Protein AF-A0A2E5IZ34-F1 (afdb_monomer)

Foldseek 3Di:
DPAFDLVRLLLQLLVLLCVVPVPDDLQLEKEWDFDAPDPLGTFKIKIAHNLDDDPLRIDMAGAAPPDSARDPVRVVVVVVSCVRPVVSNAEYEYAADDDPVDPPDGSVQVNNCSRHVHRPQPVHHYRYSQCQLPDDVRSPSNQRVCQVLLQKWADDPVRDTHRDRRDLSSLCVSLVNDDDQQLADARMAGSVRDGRNDPLHVLSVCVNVVNHDPVSVVSNSVNSVSSRVSSSSSNVSSVVND

Sequence (242 aa):
MVGSSQPEAQRDYAKTLKKYYPDFIPTQALYLDFEGGGKGNEVILSVFWPQRRGSERFHWVRRQDASRYLERTQWSEIEDFISYRNDWLQSVVVFSGQTDAQPGEPDEQRRLREWLGHDPFSSIEWVNLHRPLMARGGAGLAKEYIRTHRLVQKPAGDGGFRSKNYSLENLEFLFAVDRAKDLRSRGDLYSDGSRGTFGVLTIEAQVVRGKAEDGDQDRLKRYCRQDVESMFEIARRCKKYW

Mean predicted aligned error: 4.91 Å

pLDDT: mean 89.72, std 9.37, range [46.59, 98.69]

Structure (mmCIF, N/CA/C/O backbone):
data_AF-A0A2E5IZ34-F1
#
_entry.id   AF-A0A2E5IZ34-F1
#
loop_
_atom_site.group_PDB
_atom_site.id
_atom_site.type_symbol
_atom_site.label_atom_id
_atom_site.label_alt_id
_atom_site.label_comp_id
_atom_site.label_asym_id
_atom_site.label_entity_id
_atom_site.label_seq_id
_atom_site.pdbx_PDB_ins_code
_atom_site.Cartn_x
_atom_site.Cartn_y
_atom_site.Cartn_z
_atom_site.occupancy
_atom_site.B_iso_or_equiv
_atom_site.auth_seq_id
_atom_site.auth_comp_id
_atom_site.auth_asym_id
_atom_site.auth_atom_id
_atom_site.pdbx_PDB_model_num
ATOM 1 N N . MET A 1 1 ? 22.051 0.556 -25.416 1.00 46.59 1 MET A N 1
ATOM 2 C CA . MET A 1 1 ? 21.324 -0.360 -24.512 1.00 46.59 1 MET A CA 1
ATOM 3 C C . MET A 1 1 ? 19.850 -0.233 -24.833 1.00 46.59 1 MET A C 1
ATOM 5 O O . MET A 1 1 ? 19.338 0.876 -24.768 1.00 46.59 1 MET A O 1
ATOM 9 N N . VAL A 1 2 ? 19.208 -1.318 -25.262 1.00 54.25 2 VAL A N 1
ATOM 10 C CA . VAL A 1 2 ? 17.746 -1.363 -25.393 1.00 54.25 2 VAL A CA 1
ATOM 11 C C . VAL A 1 2 ? 17.213 -1.451 -23.964 1.00 54.25 2 VAL A C 1
ATOM 13 O O . VAL A 1 2 ? 17.557 -2.398 -23.263 1.00 54.25 2 VAL A O 1
ATOM 16 N N . GLY A 1 3 ? 16.509 -0.424 -23.484 1.00 67.81 3 GLY A N 1
ATOM 17 C CA . GLY A 1 3 ? 15.937 -0.445 -22.134 1.00 67.81 3 GLY A CA 1
ATOM 18 C C . GLY A 1 3 ? 14.923 -1.582 -21.992 1.00 67.81 3 GLY A C 1
ATOM 19 O O . GLY A 1 3 ? 14.289 -1.957 -22.979 1.00 67.81 3 GLY A O 1
ATOM 20 N N . SER A 1 4 ? 14.773 -2.134 -20.784 1.00 78.19 4 SER A N 1
ATOM 21 C CA . SER A 1 4 ? 13.753 -3.151 -20.511 1.00 78.19 4 SER A CA 1
ATOM 22 C C . SER A 1 4 ? 12.360 -2.627 -20.873 1.00 78.19 4 SER A C 1
ATOM 24 O O . SER A 1 4 ? 12.044 -1.459 -20.633 1.00 78.19 4 SER A O 1
ATOM 26 N N . SER A 1 5 ? 11.514 -3.476 -21.460 1.00 91.88 5 SER A N 1
ATOM 27 C CA . SER A 1 5 ? 10.119 -3.102 -21.706 1.00 91.88 5 SER A CA 1
ATOM 28 C C . SER A 1 5 ? 9.307 -3.147 -20.404 1.00 91.88 5 SER A C 1
ATOM 30 O O . SER A 1 5 ? 9.627 -3.894 -19.475 1.00 91.88 5 SER A O 1
ATOM 32 N N . GLN A 1 6 ? 8.217 -2.376 -20.328 1.00 92.38 6 GLN A N 1
ATOM 33 C CA . GLN A 1 6 ? 7.341 -2.375 -19.149 1.00 92.38 6 GLN A CA 1
ATOM 34 C C . GLN A 1 6 ? 6.800 -3.778 -18.804 1.00 92.38 6 GLN A C 1
ATOM 36 O O . GLN A 1 6 ? 6.850 -4.147 -17.629 1.00 92.38 6 GLN A O 1
ATOM 41 N N . PRO A 1 7 ? 6.336 -4.606 -19.767 1.00 95.75 7 PRO A N 1
ATOM 42 C CA . PRO A 1 7 ? 5.847 -5.950 -19.452 1.00 95.75 7 PRO A CA 1
ATOM 43 C C . PRO A 1 7 ? 6.935 -6.887 -18.907 1.00 95.75 7 PRO A C 1
ATOM 45 O O . PRO A 1 7 ? 6.662 -7.692 -18.016 1.00 95.75 7 PRO A O 1
ATOM 48 N N . GLU A 1 8 ? 8.172 -6.788 -19.404 1.00 95.69 8 GLU A N 1
ATOM 49 C CA . GLU A 1 8 ? 9.301 -7.573 -18.885 1.00 95.69 8 GLU A CA 1
ATOM 50 C C . GLU A 1 8 ? 9.654 -7.160 -17.458 1.00 95.69 8 GLU A C 1
ATOM 52 O O . GLU A 1 8 ? 9.822 -8.018 -16.594 1.00 95.69 8 GLU A O 1
ATOM 57 N N . ALA A 1 9 ? 9.692 -5.853 -17.196 1.00 95.62 9 ALA A N 1
ATOM 58 C CA . ALA A 1 9 ? 9.913 -5.291 -15.871 1.00 95.62 9 ALA A CA 1
ATOM 59 C C . ALA A 1 9 ? 8.819 -5.712 -14.868 1.00 95.62 9 ALA A C 1
ATOM 61 O O . ALA A 1 9 ? 9.128 -6.116 -13.746 1.00 95.62 9 ALA A O 1
ATOM 62 N N . GLN A 1 10 ? 7.544 -5.695 -15.276 1.00 97.06 10 GLN A N 1
ATOM 63 C CA . GLN A 1 10 ? 6.430 -6.192 -14.459 1.00 97.06 10 GLN A CA 1
ATOM 64 C C . GLN A 1 10 ? 6.572 -7.689 -14.151 1.00 97.06 10 GLN A C 1
ATOM 66 O O . GLN A 1 10 ? 6.409 -8.105 -13.002 1.00 97.06 10 GLN A O 1
ATOM 71 N N . ARG A 1 11 ? 6.894 -8.504 -15.165 1.00 97.19 11 ARG A N 1
ATOM 72 C CA . ARG A 1 11 ? 7.083 -9.954 -15.016 1.00 97.19 11 ARG A CA 1
ATOM 73 C C . ARG A 1 11 ? 8.256 -10.275 -14.091 1.00 97.19 11 ARG A C 1
ATOM 75 O O . ARG A 1 11 ? 8.139 -11.163 -13.253 1.00 97.19 11 ARG A O 1
ATOM 82 N N . ASP A 1 12 ? 9.367 -9.563 -14.234 1.00 97.00 12 ASP A N 1
ATOM 83 C CA . ASP A 1 12 ? 10.563 -9.714 -13.402 1.00 97.00 12 ASP A CA 1
ATOM 84 C C . ASP A 1 12 ? 10.280 -9.396 -11.924 1.00 97.00 12 ASP A C 1
ATOM 86 O O . ASP A 1 12 ? 10.600 -10.193 -11.033 1.00 97.00 12 ASP A O 1
ATOM 90 N N . TYR A 1 13 ? 9.577 -8.289 -11.656 1.00 97.38 13 TYR A N 1
ATOM 91 C CA . TYR A 1 13 ? 9.112 -7.967 -10.308 1.00 97.38 13 TYR A CA 1
ATOM 92 C C . TYR A 1 13 ? 8.174 -9.051 -9.758 1.00 97.38 13 TYR A C 1
ATOM 94 O O . TYR A 1 13 ? 8.397 -9.553 -8.657 1.00 97.38 13 TYR A O 1
ATOM 102 N N . ALA A 1 14 ? 7.159 -9.461 -10.526 1.00 97.88 14 ALA A N 1
ATOM 103 C CA . ALA A 1 14 ? 6.161 -10.433 -10.081 1.00 97.88 14 ALA A CA 1
ATOM 104 C C . ALA A 1 14 ? 6.765 -11.815 -9.782 1.00 97.88 14 ALA A C 1
ATOM 106 O O . ALA A 1 14 ? 6.425 -12.422 -8.766 1.00 97.88 14 ALA A O 1
ATOM 107 N N . LYS A 1 15 ? 7.705 -12.288 -10.612 1.00 96.94 15 LYS A N 1
ATOM 108 C CA . LYS A 1 15 ? 8.463 -13.525 -10.363 1.00 96.94 15 LYS A CA 1
ATOM 109 C C . LYS A 1 15 ? 9.316 -13.424 -9.104 1.00 96.94 15 LYS A C 1
ATOM 111 O O . LYS A 1 15 ? 9.369 -14.368 -8.321 1.00 96.94 15 LYS A O 1
ATOM 116 N N . THR A 1 16 ? 9.959 -12.277 -8.890 1.00 96.19 16 THR A N 1
ATOM 117 C CA . THR A 1 16 ? 10.741 -12.034 -7.673 1.00 96.19 16 THR A CA 1
ATOM 118 C C . THR A 1 16 ? 9.838 -12.026 -6.436 1.00 96.19 16 THR A C 1
ATOM 120 O O . THR A 1 16 ? 10.184 -12.644 -5.434 1.00 96.19 16 THR A O 1
ATOM 123 N N . LEU A 1 17 ? 8.660 -11.395 -6.506 1.00 96.69 17 LEU A N 1
ATOM 124 C CA . LEU A 1 17 ? 7.675 -11.405 -5.421 1.00 96.69 17 LEU A CA 1
ATOM 125 C C . LEU A 1 17 ? 7.202 -12.832 -5.107 1.00 96.69 17 LEU A C 1
ATOM 127 O O . LEU A 1 17 ? 7.261 -13.245 -3.954 1.00 96.69 17 LEU A O 1
ATOM 131 N N . LYS A 1 18 ? 6.821 -13.609 -6.130 1.00 96.81 18 LYS A N 1
ATOM 132 C CA . LYS A 1 18 ? 6.398 -15.012 -5.985 1.00 96.81 18 LYS A CA 1
ATOM 133 C C . LYS A 1 18 ? 7.498 -15.900 -5.402 1.00 96.81 18 LYS A C 1
ATOM 135 O O . LYS A 1 18 ? 7.207 -16.801 -4.629 1.00 96.81 18 LYS A O 1
ATOM 140 N N . LYS A 1 19 ? 8.763 -15.637 -5.743 1.00 95.44 19 LYS A N 1
ATOM 141 C CA . LYS A 1 19 ? 9.914 -16.337 -5.158 1.00 95.44 19 LYS A CA 1
ATOM 142 C C . LYS A 1 19 ? 10.029 -16.097 -3.648 1.00 95.44 19 LYS A C 1
ATOM 144 O O . LYS A 1 19 ? 10.426 -17.011 -2.936 1.00 95.44 19 LYS A O 1
ATOM 149 N N . TYR A 1 20 ? 9.739 -14.884 -3.174 1.00 93.69 20 TYR A N 1
ATOM 150 C CA . TYR A 1 20 ? 9.784 -14.566 -1.742 1.00 93.69 20 TYR A CA 1
ATOM 151 C C . TYR A 1 20 ? 8.541 -15.025 -0.984 1.00 93.69 20 TYR A C 1
ATOM 153 O O . TYR A 1 20 ? 8.669 -15.375 0.182 1.00 93.69 20 TYR A O 1
ATOM 161 N N . TYR A 1 21 ? 7.385 -15.022 -1.644 1.00 95.69 21 TYR A N 1
ATOM 162 C CA . TYR A 1 21 ? 6.086 -15.318 -1.045 1.00 95.69 21 TYR A CA 1
ATOM 163 C C . TYR A 1 21 ? 5.322 -16.309 -1.940 1.00 95.69 21 TYR A C 1
ATOM 165 O O . TYR A 1 21 ? 4.446 -15.907 -2.719 1.00 95.69 21 TYR A O 1
ATOM 173 N N . PRO A 1 22 ? 5.703 -17.602 -1.922 1.00 96.31 22 PRO A N 1
ATOM 174 C CA . PRO A 1 22 ? 5.169 -18.605 -2.838 1.00 96.31 22 PRO A CA 1
ATOM 175 C C . PRO A 1 22 ? 3.686 -18.886 -2.607 1.00 96.31 22 PRO A C 1
ATOM 177 O O . PRO A 1 22 ? 2.986 -19.161 -3.576 1.00 96.31 22 PRO A O 1
ATOM 180 N N . ASP A 1 23 ? 3.173 -18.741 -1.391 1.00 96.50 23 ASP A N 1
ATOM 181 C CA . ASP A 1 23 ? 1.775 -19.063 -1.081 1.00 96.50 23 ASP A CA 1
ATOM 182 C C . ASP A 1 23 ? 0.861 -17.831 -1.054 1.00 96.50 23 ASP A C 1
ATOM 184 O O . ASP A 1 23 ? -0.349 -17.953 -0.896 1.00 96.50 23 ASP A O 1
ATOM 188 N N . PHE A 1 24 ? 1.407 -16.639 -1.318 1.00 97.56 24 PHE A N 1
ATOM 189 C CA . PHE A 1 24 ? 0.668 -15.383 -1.245 1.00 97.56 24 PHE A CA 1
ATOM 190 C C . PHE A 1 24 ? -0.588 -15.372 -2.135 1.00 97.56 24 PHE A C 1
ATOM 192 O O . PHE A 1 24 ? -0.564 -15.664 -3.336 1.00 97.56 24 PHE A O 1
ATOM 199 N N . ILE A 1 25 ? -1.728 -14.958 -1.587 1.00 97.44 25 ILE A N 1
ATOM 200 C CA . ILE A 1 25 ? -2.963 -14.746 -2.347 1.00 97.44 25 ILE A CA 1
ATOM 201 C C . ILE A 1 25 ? -3.441 -13.308 -2.096 1.00 97.44 25 ILE A C 1
ATOM 203 O O . ILE A 1 25 ? -4.009 -13.038 -1.047 1.00 97.44 25 ILE A O 1
ATOM 207 N N . PRO A 1 26 ? -3.287 -12.377 -3.063 1.00 97.62 26 PRO A N 1
ATOM 208 C CA . PRO A 1 26 ? -3.653 -10.965 -2.901 1.00 97.62 26 PRO A CA 1
ATOM 209 C C . PRO A 1 26 ? -5.078 -10.713 -2.404 1.00 97.62 26 PRO A C 1
ATOM 211 O O . PRO A 1 26 ? -5.333 -9.773 -1.668 1.00 97.62 26 PRO A O 1
ATOM 214 N N . THR A 1 27 ? -6.042 -11.548 -2.792 1.00 97.19 27 THR A N 1
ATOM 215 C CA . THR A 1 27 ? -7.430 -11.393 -2.336 1.00 97.19 27 THR A CA 1
ATOM 216 C C . THR A 1 27 ? -7.652 -11.870 -0.900 1.00 97.19 27 THR A C 1
ATOM 218 O O . THR A 1 27 ? -8.683 -11.546 -0.331 1.00 97.19 27 THR A O 1
ATOM 221 N N . GLN A 1 28 ? -6.724 -12.633 -0.328 1.00 97.62 28 GLN A N 1
ATOM 222 C CA . GLN A 1 28 ? -6.760 -13.208 1.023 1.00 97.62 28 GLN A CA 1
ATOM 223 C C . GLN A 1 28 ? -5.791 -12.480 1.970 1.00 97.62 28 GLN A C 1
ATOM 225 O O . GLN A 1 28 ? -5.322 -13.040 2.959 1.00 97.62 28 GLN A O 1
ATOM 230 N N . ALA A 1 29 ? -5.464 -11.225 1.650 1.00 98.19 29 ALA A N 1
ATOM 231 C CA . ALA A 1 29 ? -4.507 -10.430 2.399 1.00 98.19 29 ALA A CA 1
ATOM 232 C C . ALA A 1 29 ? -5.080 -9.084 2.846 1.00 98.19 29 ALA A C 1
ATOM 234 O O . ALA A 1 29 ? -5.831 -8.441 2.108 1.00 98.19 29 ALA A O 1
ATOM 235 N N . LEU A 1 30 ? -4.736 -8.685 4.069 1.00 98.44 30 LEU A N 1
ATOM 236 C CA . LEU A 1 30 ? -5.014 -7.360 4.610 1.00 98.44 30 LEU A CA 1
ATOM 237 C C . LEU A 1 30 ? -3.889 -6.426 4.190 1.00 98.44 30 LEU A C 1
ATOM 239 O O . LEU A 1 30 ? -2.728 -6.730 4.421 1.00 98.44 30 LEU A O 1
ATOM 243 N N . TYR A 1 31 ? -4.217 -5.293 3.591 1.00 98.62 31 TYR A N 1
ATOM 244 C CA . TYR A 1 31 ? -3.234 -4.295 3.188 1.00 98.62 31 TYR A CA 1
ATOM 245 C C . TYR A 1 31 ? -3.189 -3.206 4.241 1.00 98.62 31 TYR A C 1
ATOM 247 O O . TYR A 1 31 ? -4.245 -2.722 4.642 1.00 98.62 31 TYR A O 1
ATOM 255 N N . LEU A 1 32 ? -1.995 -2.840 4.686 1.00 97.38 32 LEU A N 1
ATOM 256 C CA . LEU A 1 32 ? -1.785 -1.924 5.796 1.00 97.38 32 LEU A CA 1
ATOM 257 C C . LEU A 1 32 ? -0.739 -0.881 5.420 1.00 97.38 32 LEU A C 1
ATOM 259 O O . LEU A 1 32 ? 0.287 -1.217 4.829 1.00 97.38 32 LEU A O 1
ATOM 263 N N . ASP A 1 33 ? -1.000 0.363 5.802 1.00 95.81 33 ASP A N 1
ATOM 264 C CA . ASP A 1 33 ? -0.022 1.440 5.733 1.00 95.81 33 ASP A CA 1
ATOM 265 C C . ASP A 1 33 ? -0.180 2.411 6.903 1.00 95.81 33 ASP A C 1
ATOM 267 O O . ASP A 1 33 ? -1.295 2.646 7.381 1.00 95.81 33 ASP A O 1
ATOM 271 N N . PHE A 1 34 ? 0.930 2.985 7.353 1.00 92.44 34 PHE A N 1
ATOM 272 C CA . PHE A 1 34 ? 0.946 3.949 8.443 1.00 92.44 34 PHE A CA 1
ATOM 273 C C . PHE A 1 34 ? 1.459 5.307 7.988 1.00 92.44 34 PHE A C 1
ATOM 275 O O . PHE A 1 34 ? 2.639 5.459 7.647 1.00 92.44 34 PHE A O 1
ATOM 282 N N . GLU A 1 35 ? 0.635 6.331 8.192 1.00 89.62 35 GLU A N 1
ATOM 283 C CA . GLU A 1 35 ? 1.063 7.718 8.044 1.00 89.62 35 GLU A CA 1
ATOM 284 C C . GLU A 1 35 ? 1.619 8.261 9.360 1.00 89.62 35 GLU A C 1
ATOM 286 O O . GLU A 1 35 ? 1.078 8.033 10.454 1.00 89.62 35 GLU A O 1
ATOM 291 N N . GLY A 1 36 ? 2.726 8.987 9.247 1.00 79.06 36 GLY A N 1
ATOM 292 C CA . GLY A 1 36 ? 3.354 9.664 10.369 1.00 79.06 36 GLY A CA 1
ATOM 293 C C . GLY A 1 36 ? 4.834 9.932 10.188 1.00 79.06 36 GLY A C 1
ATOM 294 O O . GLY A 1 36 ? 5.499 9.420 9.289 1.00 79.06 36 GLY A O 1
ATOM 295 N N . GLY A 1 37 ? 5.392 10.691 11.132 1.00 66.56 37 GLY A N 1
ATOM 296 C CA . GLY A 1 37 ? 6.824 11.014 11.172 1.00 66.56 37 GLY A CA 1
ATOM 297 C C . GLY A 1 37 ? 7.752 9.821 11.456 1.00 66.56 37 GLY A C 1
ATOM 298 O O . GLY A 1 37 ? 8.965 10.011 11.575 1.00 66.56 37 GLY A O 1
ATOM 299 N N . GLY A 1 38 ? 7.199 8.611 11.596 1.00 68.38 38 GLY A N 1
ATOM 300 C CA . GLY A 1 38 ? 7.902 7.400 12.012 1.00 68.38 38 GLY A CA 1
ATOM 301 C C . GLY A 1 38 ? 8.328 7.419 13.487 1.00 68.38 38 GLY A C 1
ATOM 302 O O . GLY A 1 38 ? 8.085 8.380 14.224 1.00 68.38 38 GLY A O 1
ATOM 303 N N . LYS A 1 39 ? 9.033 6.362 13.914 1.00 66.19 39 LYS A N 1
ATOM 304 C CA . LYS A 1 39 ? 9.637 6.222 15.259 1.00 66.19 39 LYS A CA 1
ATOM 305 C C . LYS A 1 39 ? 8.628 6.310 16.423 1.00 66.19 39 LYS A C 1
ATOM 307 O O . LYS A 1 39 ? 8.962 6.877 17.463 1.00 66.19 39 LYS A O 1
ATOM 312 N N . GLY A 1 40 ? 7.413 5.788 16.267 1.00 63.78 40 GLY A N 1
ATOM 313 C CA . GLY A 1 40 ? 6.377 5.848 17.310 1.00 63.78 40 GLY A CA 1
ATOM 314 C C . GLY A 1 40 ? 5.463 7.080 17.212 1.00 63.78 40 GLY A C 1
ATOM 315 O O . GLY A 1 40 ? 4.552 7.253 18.028 1.00 63.78 40 GLY A O 1
ATOM 316 N N . ASN A 1 41 ? 5.701 7.962 16.234 1.00 68.31 41 ASN A N 1
ATOM 317 C CA . ASN A 1 41 ? 4.869 9.137 15.962 1.00 68.31 41 ASN A CA 1
ATOM 318 C C . ASN A 1 41 ? 3.840 8.881 14.860 1.00 68.31 41 ASN A C 1
ATOM 320 O O . ASN A 1 41 ? 3.388 9.821 14.216 1.00 68.31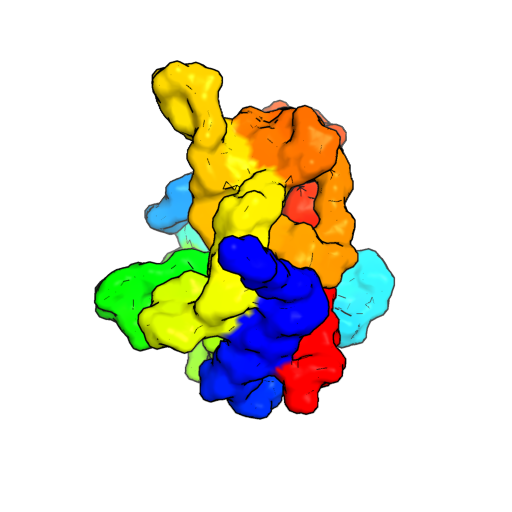 41 ASN A O 1
ATOM 324 N N . GLU A 1 42 ? 3.509 7.618 14.619 1.00 76.31 42 GLU A N 1
ATOM 325 C CA . GLU A 1 42 ? 2.417 7.209 13.754 1.00 76.31 42 GLU A CA 1
ATOM 326 C C . GLU A 1 42 ? 1.100 7.759 14.267 1.00 76.31 42 GLU A C 1
ATOM 328 O O . GLU A 1 42 ? 0.812 7.711 15.469 1.00 76.31 42 GLU A O 1
ATOM 333 N N . VAL A 1 43 ? 0.299 8.286 13.346 1.00 83.00 43 VAL A N 1
ATOM 334 C CA . VAL A 1 43 ? -0.955 8.940 13.714 1.00 83.00 43 VAL A CA 1
ATOM 335 C C . VAL A 1 43 ? -2.141 8.318 13.016 1.00 83.00 43 VAL A C 1
ATOM 337 O O . VAL A 1 43 ? -3.242 8.360 13.557 1.00 83.00 43 VAL A O 1
ATOM 340 N N . ILE A 1 44 ? -1.933 7.717 11.850 1.00 91.00 44 ILE A N 1
ATOM 341 C CA . ILE A 1 44 ? -2.997 7.093 11.077 1.00 91.00 44 ILE A CA 1
ATOM 342 C C . ILE A 1 44 ? -2.529 5.709 10.658 1.00 91.00 44 ILE A C 1
ATOM 344 O O . ILE A 1 44 ? -1.437 5.559 10.118 1.00 91.00 44 ILE A O 1
ATOM 348 N N . LEU A 1 45 ? -3.388 4.722 10.879 1.00 93.75 45 LEU A N 1
ATOM 349 C CA . LEU A 1 45 ? -3.289 3.403 10.278 1.00 93.75 45 LEU A CA 1
ATOM 350 C C . LEU A 1 45 ? -4.405 3.262 9.254 1.00 93.75 45 LEU A C 1
ATOM 352 O O . LEU A 1 45 ? -5.585 3.353 9.590 1.00 93.75 45 LEU A O 1
ATOM 356 N N . SER A 1 46 ? -4.013 3.016 8.017 1.00 96.62 46 SER A N 1
ATOM 357 C CA . SER A 1 46 ? -4.888 2.759 6.886 1.00 96.62 46 SER A CA 1
ATOM 358 C C . SER A 1 46 ? -4.923 1.266 6.623 1.00 96.62 46 SER A C 1
ATOM 360 O O . SER A 1 46 ? -3.875 0.624 6.565 1.00 96.62 46 SER A O 1
ATOM 362 N N . VAL A 1 47 ? -6.116 0.708 6.432 1.00 97.81 47 VAL A N 1
ATOM 363 C CA . VAL A 1 47 ? -6.289 -0.703 6.090 1.00 97.81 47 VAL A CA 1
ATOM 364 C C . VAL A 1 47 ? -7.199 -0.886 4.886 1.00 97.81 47 VAL A C 1
ATOM 366 O O . VAL A 1 47 ? -8.199 -0.185 4.714 1.00 97.81 47 VAL A O 1
ATOM 369 N N . PHE A 1 48 ? -6.870 -1.873 4.056 1.00 98.50 48 PHE A N 1
ATOM 370 C CA . PHE A 1 48 ? -7.718 -2.317 2.962 1.00 98.50 48 PHE A CA 1
ATOM 371 C C . PHE A 1 48 ? -7.925 -3.829 2.989 1.00 98.50 48 PHE A C 1
ATOM 373 O O . PHE A 1 48 ? -6.970 -4.606 2.982 1.00 98.50 48 PHE A O 1
ATOM 380 N N . TRP A 1 49 ? -9.192 -4.248 2.999 1.00 97.75 49 TRP A N 1
ATOM 381 C CA . TRP A 1 49 ? -9.602 -5.648 3.053 1.00 97.75 49 TRP A CA 1
ATOM 382 C C . TRP A 1 49 ? -10.425 -6.019 1.810 1.00 97.75 49 TRP A C 1
ATOM 384 O O . TRP A 1 49 ? -11.614 -5.685 1.729 1.00 97.75 49 TRP A O 1
ATOM 394 N N . PRO A 1 50 ? -9.831 -6.725 0.823 1.00 97.38 50 PRO A N 1
ATOM 395 C CA . PRO A 1 50 ? -10.475 -7.008 -0.462 1.00 97.38 50 PRO A CA 1
ATOM 396 C C . PRO A 1 50 ? -11.787 -7.797 -0.371 1.00 97.38 50 PRO A C 1
ATOM 398 O O . PRO A 1 50 ? -12.574 -7.774 -1.321 1.00 97.38 50 PRO A O 1
ATOM 401 N N . GLN A 1 51 ? -12.020 -8.504 0.741 1.00 96.44 51 GLN A N 1
ATOM 402 C CA . GLN A 1 51 ? -13.221 -9.313 0.952 1.00 96.44 51 GLN A CA 1
ATOM 403 C C . GLN A 1 51 ? -14.483 -8.470 1.152 1.00 96.44 51 GLN A C 1
ATOM 405 O O . GLN A 1 51 ? -15.571 -8.914 0.786 1.00 96.44 51 GLN A O 1
ATOM 410 N N . ARG A 1 52 ? -14.365 -7.242 1.670 1.00 95.69 52 ARG A N 1
ATOM 411 C CA . ARG A 1 52 ? -15.510 -6.326 1.778 1.00 95.69 52 ARG A CA 1
ATOM 412 C C . ARG A 1 52 ? -15.943 -5.804 0.402 1.00 95.69 52 ARG A C 1
ATOM 414 O O . ARG A 1 52 ? -15.276 -6.016 -0.617 1.00 95.69 52 ARG A O 1
ATOM 421 N N . ARG A 1 53 ? -17.099 -5.139 0.327 1.00 94.00 53 ARG A N 1
ATOM 422 C CA . ARG A 1 53 ? -17.678 -4.663 -0.942 1.00 94.00 53 ARG A CA 1
ATOM 423 C C . ARG A 1 53 ? -17.523 -3.154 -1.107 1.00 94.00 53 ARG A C 1
ATOM 425 O O . ARG A 1 53 ? -17.682 -2.395 -0.162 1.00 94.00 53 ARG A O 1
ATOM 432 N N . GLY A 1 54 ? -17.261 -2.722 -2.341 1.00 93.31 54 GLY A N 1
ATOM 433 C CA . GLY A 1 54 ? -17.256 -1.303 -2.706 1.00 93.31 54 GLY A CA 1
ATOM 434 C C . GLY A 1 54 ? -16.348 -0.451 -1.815 1.00 93.31 54 GLY A C 1
ATOM 435 O O . GLY A 1 54 ? -15.187 -0.791 -1.594 1.00 93.31 54 GLY A O 1
ATOM 436 N N . SER A 1 55 ? -16.888 0.656 -1.306 1.00 93.19 55 SER A N 1
ATOM 437 C CA . SER A 1 55 ? -16.187 1.583 -0.410 1.00 93.19 55 SER A CA 1
ATOM 438 C C . SER A 1 55 ? -15.885 1.010 0.974 1.00 93.19 55 SER A C 1
ATOM 440 O O . SER A 1 55 ? -15.002 1.530 1.644 1.00 93.19 55 SER A O 1
ATOM 442 N N . GLU A 1 56 ? -16.556 -0.065 1.392 1.00 95.50 56 GLU A N 1
ATOM 443 C CA . GLU A 1 56 ? -16.318 -0.712 2.690 1.00 95.50 56 GLU A CA 1
ATOM 444 C C . GLU A 1 56 ? -15.013 -1.508 2.718 1.00 95.50 56 GLU A C 1
ATOM 446 O O . GLU A 1 56 ? -14.659 -2.070 3.743 1.00 95.50 56 GLU A O 1
ATOM 451 N N . ARG A 1 57 ? -14.288 -1.600 1.600 1.00 97.56 57 ARG A N 1
ATOM 452 C CA . ARG A 1 57 ? -12.967 -2.237 1.567 1.00 97.56 57 ARG A CA 1
ATOM 453 C C . ARG A 1 57 ? -11.885 -1.432 2.252 1.00 97.56 57 ARG A C 1
ATOM 455 O O . ARG A 1 57 ? -10.825 -1.991 2.476 1.00 97.56 57 ARG A O 1
ATOM 462 N N . PHE A 1 58 ? -12.123 -0.162 2.548 1.00 98.06 58 PHE A N 1
ATOM 463 C CA . PHE A 1 58 ? -11.153 0.714 3.180 1.00 98.06 58 PHE A CA 1
ATOM 464 C C . PHE A 1 58 ? -11.639 1.129 4.563 1.00 98.06 58 PHE A C 1
ATOM 466 O O . PHE A 1 58 ? -12.798 1.515 4.736 1.00 98.06 58 PHE A O 1
ATOM 473 N N . HIS A 1 59 ? -10.728 1.112 5.523 1.00 96.81 59 HIS A N 1
ATOM 474 C CA . HIS A 1 59 ? -10.928 1.711 6.827 1.00 96.81 59 HIS A CA 1
ATOM 475 C C . HIS A 1 59 ? -9.632 2.376 7.278 1.00 96.81 59 HIS A C 1
ATOM 477 O O . HIS A 1 59 ? -8.550 2.050 6.796 1.00 96.81 59 HIS A O 1
ATOM 483 N N . TRP A 1 60 ? -9.738 3.338 8.180 1.00 94.69 60 TRP A N 1
ATOM 484 C CA . TRP A 1 60 ? -8.571 3.963 8.777 1.00 94.69 60 TRP A CA 1
ATOM 485 C C . TRP A 1 60 ? -8.879 4.319 10.221 1.00 94.69 60 TRP A C 1
ATOM 487 O O . TRP A 1 60 ? -10.009 4.682 10.546 1.00 94.69 60 TRP A O 1
ATOM 497 N N . VAL A 1 61 ? -7.878 4.226 11.079 1.00 91.69 61 VAL A N 1
ATOM 498 C CA . VAL A 1 61 ? -7.981 4.643 12.474 1.00 91.69 61 VAL A CA 1
ATOM 499 C C . VAL A 1 61 ? -6.918 5.687 12.736 1.00 91.69 61 VAL A C 1
ATOM 501 O O . VAL A 1 61 ? -5.770 5.556 12.309 1.00 91.69 61 VAL A O 1
ATOM 504 N N . ARG A 1 62 ? -7.315 6.762 13.413 1.00 86.75 62 ARG A N 1
ATOM 505 C CA . ARG A 1 62 ? -6.427 7.871 13.759 1.00 86.75 62 ARG A CA 1
ATOM 506 C C . ARG A 1 62 ? -6.215 7.887 15.255 1.00 86.75 62 ARG A C 1
ATOM 508 O O . ARG A 1 62 ? -7.197 8.027 15.973 1.00 86.75 62 ARG A O 1
ATOM 515 N N . ARG A 1 63 ? -4.972 7.857 15.726 1.00 79.12 63 ARG A N 1
ATOM 516 C CA . ARG A 1 63 ? -4.655 7.999 17.152 1.00 79.12 63 ARG A CA 1
ATOM 517 C C . ARG A 1 63 ? -5.323 9.245 17.735 1.00 79.12 63 ARG A C 1
ATOM 519 O O . ARG A 1 63 ? -5.195 10.335 17.174 1.00 79.12 63 ARG A O 1
ATOM 526 N N . GLN A 1 64 ? -6.047 9.065 18.835 1.00 69.38 64 GLN A N 1
ATOM 527 C CA . GLN A 1 64 ? -6.556 10.182 19.624 1.00 69.38 64 GLN A CA 1
ATOM 528 C C . GLN A 1 64 ? -5.450 10.629 20.595 1.00 69.38 64 GLN A C 1
ATOM 530 O O . GLN A 1 64 ? -4.751 9.802 21.180 1.00 69.38 64 GLN A O 1
ATOM 535 N N . ASP A 1 65 ? -5.251 11.942 20.704 1.00 65.06 65 ASP A N 1
ATOM 536 C CA . ASP A 1 65 ? -4.301 12.594 21.612 1.00 65.06 65 ASP A CA 1
ATOM 537 C C . ASP A 1 65 ? -2.799 12.285 21.416 1.00 65.06 65 ASP A C 1
ATOM 539 O O . ASP A 1 65 ? -2.352 11.617 20.481 1.00 65.06 65 ASP A O 1
ATOM 543 N N . ALA A 1 66 ? -1.978 12.838 22.318 1.00 62.31 66 ALA A N 1
ATOM 544 C CA . ALA A 1 66 ? -0.534 12.608 22.405 1.00 62.31 66 ALA A CA 1
ATOM 545 C C . ALA A 1 66 ? -0.173 11.243 23.034 1.00 62.31 66 ALA A C 1
ATOM 547 O O . ALA A 1 66 ? 0.972 11.043 23.450 1.00 62.31 66 ALA A O 1
ATOM 548 N N . SER A 1 67 ? -1.137 10.318 23.139 1.00 66.19 67 SER A N 1
ATOM 549 C CA . SER A 1 67 ? -0.887 8.953 23.606 1.00 66.19 67 SER A CA 1
ATOM 550 C C . SER A 1 67 ? 0.180 8.287 22.738 1.00 66.19 67 SER A C 1
ATOM 552 O O . SER A 1 67 ? 0.236 8.482 21.525 1.00 66.19 67 SER A O 1
ATOM 554 N N . ARG A 1 68 ? 1.040 7.470 23.350 1.00 68.75 68 ARG A N 1
ATOM 555 C CA . ARG A 1 68 ? 2.023 6.669 22.610 1.00 68.75 68 ARG A CA 1
ATOM 556 C C . ARG A 1 68 ? 1.379 5.464 21.915 1.00 68.75 68 ARG A C 1
ATOM 558 O O . ARG A 1 68 ? 1.895 5.023 20.893 1.00 68.75 68 ARG A O 1
ATOM 565 N N . TYR A 1 69 ? 0.259 4.973 22.442 1.00 72.75 69 TYR A N 1
ATOM 566 C CA . TYR A 1 69 ? -0.401 3.740 22.010 1.00 72.75 69 TYR A CA 1
ATOM 567 C C . TYR A 1 69 ? -1.763 4.025 21.383 1.00 72.75 69 TYR A C 1
ATOM 569 O O . TYR A 1 69 ? -2.417 5.013 21.731 1.00 72.75 69 TYR A O 1
ATOM 577 N N . LEU A 1 70 ? -2.187 3.139 20.485 1.00 74.19 70 LEU A N 1
ATOM 578 C CA . LEU A 1 70 ? -3.555 3.125 19.983 1.00 74.19 70 LEU A CA 1
ATOM 579 C C . LEU A 1 70 ? -4.499 2.670 21.106 1.00 74.19 70 LEU A C 1
ATOM 581 O O . LEU A 1 70 ? -4.201 1.702 21.810 1.00 74.19 70 LEU A O 1
ATOM 585 N N . GLU A 1 71 ? -5.630 3.349 21.290 1.00 80.44 71 GLU A N 1
ATOM 586 C CA . GLU A 1 71 ? -6.602 2.891 22.283 1.00 80.44 71 GLU A CA 1
ATOM 587 C C . GLU A 1 71 ? -7.219 1.553 21.855 1.00 80.44 71 GLU A C 1
ATOM 589 O O . GLU A 1 71 ? -7.423 1.283 20.667 1.00 80.44 71 GLU A O 1
ATOM 594 N N . ARG A 1 72 ? -7.565 0.705 22.833 1.00 82.75 72 ARG A N 1
ATOM 595 C CA . ARG A 1 72 ? -8.162 -0.615 22.569 1.00 82.75 72 ARG A CA 1
ATOM 596 C C . ARG A 1 72 ? -9.445 -0.515 21.737 1.00 82.75 72 ARG A C 1
ATOM 598 O O . ARG A 1 72 ? -9.681 -1.391 20.914 1.00 82.75 72 ARG A O 1
ATOM 605 N N . THR A 1 73 ? -10.227 0.544 21.934 1.00 84.44 73 THR A N 1
ATOM 606 C CA . THR A 1 73 ? -11.450 0.870 21.179 1.00 84.44 73 THR A CA 1
ATOM 607 C C . THR A 1 73 ? -11.176 1.043 19.684 1.00 84.44 73 THR A C 1
ATOM 609 O O . THR A 1 73 ? -11.884 0.489 18.849 1.00 84.44 73 THR A O 1
ATOM 612 N N . GLN A 1 74 ? -10.096 1.730 19.331 1.00 87.50 74 GLN A N 1
ATOM 613 C CA . GLN A 1 74 ? -9.725 1.971 17.937 1.00 87.50 74 GLN A CA 1
ATOM 614 C C . GLN A 1 74 ? -9.179 0.706 17.281 1.00 87.50 74 GLN A C 1
ATOM 616 O O . GLN A 1 74 ? -9.437 0.436 16.114 1.00 87.50 74 GLN A O 1
ATOM 621 N N . TRP A 1 75 ? -8.441 -0.111 18.034 1.00 90.44 75 TRP A N 1
ATOM 622 C CA . TRP A 1 75 ? -8.033 -1.415 17.528 1.00 90.44 75 TRP A CA 1
ATOM 623 C C . TRP A 1 75 ? -9.227 -2.362 17.349 1.00 90.44 75 TRP A C 1
ATOM 625 O O . TRP A 1 75 ? -9.271 -3.082 16.354 1.00 90.44 75 TRP A O 1
ATOM 635 N N . SER A 1 76 ? -10.228 -2.331 18.239 1.00 90.94 76 SER A N 1
ATOM 636 C CA . SER A 1 76 ? -11.445 -3.128 18.037 1.00 90.94 76 SER A CA 1
ATOM 637 C C . SER A 1 76 ? -12.203 -2.739 16.766 1.00 90.94 76 SER A C 1
ATOM 639 O O . SER A 1 76 ? -12.774 -3.617 16.134 1.00 90.94 76 SER A O 1
ATOM 641 N N . GLU A 1 77 ? -12.129 -1.481 16.307 1.00 92.88 77 GLU A N 1
ATOM 642 C CA . GLU A 1 77 ? -12.676 -1.097 14.994 1.00 92.88 77 GLU A CA 1
ATOM 643 C C . GLU A 1 77 ? -11.977 -1.845 13.844 1.00 92.88 77 GLU A C 1
ATOM 645 O O . GLU A 1 77 ? -12.631 -2.273 12.892 1.00 92.88 77 GLU A O 1
ATOM 650 N N . ILE A 1 78 ? -10.660 -2.067 13.944 1.00 93.69 78 ILE A N 1
ATOM 651 C CA . ILE A 1 78 ? -9.901 -2.875 12.979 1.00 93.69 78 ILE A CA 1
ATOM 652 C C . ILE A 1 78 ? -10.250 -4.361 13.111 1.00 93.69 78 ILE A C 1
ATOM 654 O O . ILE A 1 78 ? -10.446 -5.017 12.089 1.00 93.69 78 ILE A O 1
ATOM 658 N N . GLU A 1 79 ? -10.367 -4.894 14.331 1.00 93.88 79 GLU A N 1
ATOM 659 C CA . GLU A 1 79 ? -10.788 -6.285 14.574 1.00 93.88 79 GLU A CA 1
ATOM 660 C C . GLU A 1 79 ? -12.181 -6.552 13.979 1.00 93.88 79 GLU A C 1
ATOM 662 O O . GLU A 1 79 ? -12.367 -7.514 13.230 1.00 93.88 79 GLU A O 1
ATOM 667 N N . ASP A 1 80 ? -13.140 -5.658 14.214 1.00 94.75 80 ASP A N 1
ATOM 668 C CA . ASP A 1 80 ? -14.484 -5.722 13.639 1.00 94.75 80 ASP A CA 1
ATOM 669 C C . ASP A 1 80 ? -14.440 -5.575 12.115 1.00 94.75 80 ASP A C 1
ATOM 671 O O . ASP A 1 80 ? -15.144 -6.281 11.379 1.00 94.75 80 ASP A O 1
ATOM 675 N N . PHE A 1 81 ? -13.570 -4.702 11.607 1.00 94.44 81 PHE A N 1
ATOM 676 C CA . PHE A 1 81 ? -13.356 -4.535 10.180 1.00 94.44 81 PHE A CA 1
ATOM 677 C C . PHE A 1 81 ? -12.869 -5.834 9.516 1.00 94.44 81 PHE A C 1
ATOM 679 O O . PHE A 1 81 ? -13.438 -6.236 8.495 1.00 94.44 81 PHE A O 1
ATOM 686 N N . ILE A 1 82 ? -11.898 -6.540 10.098 1.00 93.88 82 ILE A N 1
ATOM 687 C CA . ILE A 1 82 ? -11.358 -7.794 9.541 1.00 93.88 82 ILE A CA 1
ATOM 688 C C . ILE A 1 82 ? -12.180 -9.036 9.904 1.00 93.88 82 ILE A C 1
ATOM 690 O O . ILE A 1 82 ? -12.042 -10.062 9.243 1.00 93.88 82 ILE A O 1
ATOM 694 N N . SER A 1 83 ? -13.073 -8.952 10.899 1.00 92.75 83 SER A N 1
ATOM 695 C CA . SER A 1 83 ? -13.934 -10.068 11.326 1.00 92.75 83 SER A CA 1
ATOM 696 C C . SER A 1 83 ? -14.749 -10.659 10.169 1.00 92.75 83 SER A C 1
ATOM 698 O O . SER A 1 83 ? -14.984 -11.869 10.102 1.00 92.75 83 SER A O 1
ATOM 700 N N . TYR A 1 84 ? -15.125 -9.816 9.200 1.00 89.56 84 TYR A N 1
ATOM 701 C CA . TYR A 1 84 ? -15.743 -10.252 7.959 1.00 89.56 84 TYR A CA 1
ATOM 702 C C . TYR A 1 84 ? -14.762 -11.112 7.159 1.00 89.56 84 TYR A C 1
ATOM 704 O O . TYR A 1 84 ? -13.828 -10.592 6.553 1.00 89.56 84 TYR A O 1
ATOM 712 N N . ARG A 1 85 ? -15.025 -12.422 7.096 1.00 89.38 85 ARG A N 1
ATOM 713 C CA . ARG A 1 85 ? -14.188 -13.404 6.382 1.00 89.38 85 ARG A CA 1
ATOM 714 C C . ARG A 1 85 ? -12.767 -13.511 6.940 1.00 89.38 85 ARG A C 1
ATOM 716 O O . ARG A 1 85 ? -11.829 -13.737 6.183 1.00 89.38 85 ARG A O 1
ATOM 723 N N . ASN A 1 86 ? -12.603 -13.369 8.255 1.00 89.81 86 ASN A N 1
ATOM 724 C CA . ASN A 1 86 ? -11.301 -13.529 8.908 1.00 89.81 86 ASN A CA 1
ATOM 725 C C . ASN A 1 86 ? -10.672 -14.917 8.657 1.00 89.81 86 ASN A C 1
ATOM 727 O O . ASN A 1 86 ? -9.458 -15.052 8.594 1.00 89.81 86 ASN A O 1
ATOM 731 N N . ASP A 1 87 ? -11.491 -15.946 8.419 1.00 92.56 87 ASP A N 1
ATOM 732 C CA . ASP A 1 87 ? -11.050 -17.286 8.008 1.00 92.56 87 ASP A CA 1
ATOM 733 C C . ASP A 1 87 ? -10.254 -17.298 6.688 1.00 92.56 87 ASP A C 1
ATOM 735 O O . ASP A 1 87 ? -9.557 -18.265 6.387 1.00 92.56 87 ASP A O 1
ATOM 739 N N . TRP A 1 88 ? -10.348 -16.229 5.894 1.00 94.88 88 TRP A N 1
ATOM 740 C CA . TRP A 1 88 ? -9.615 -16.051 4.642 1.00 94.88 88 TRP A CA 1
ATOM 741 C C . TRP A 1 88 ? -8.352 -15.204 4.792 1.00 94.88 88 TRP A C 1
ATOM 743 O O . TRP A 1 88 ? -7.662 -15.006 3.796 1.00 94.88 88 TRP A O 1
ATOM 753 N N . LEU A 1 89 ? -8.046 -14.670 5.976 1.00 97.06 89 LEU A N 1
ATOM 754 C CA . LEU A 1 89 ? -6.859 -13.849 6.186 1.00 97.06 89 LEU A CA 1
ATOM 755 C C . LEU A 1 89 ? -5.610 -14.733 6.292 1.00 97.06 89 LEU A C 1
ATOM 757 O O . LEU A 1 89 ? -5.366 -15.367 7.313 1.00 97.06 89 LEU A O 1
ATOM 761 N N . GLN A 1 90 ? -4.816 -14.760 5.222 1.00 97.56 90 GLN A N 1
ATOM 762 C CA . GLN A 1 90 ? -3.573 -15.538 5.144 1.00 97.56 90 GLN A CA 1
ATOM 763 C C . GLN A 1 90 ? -2.314 -14.677 5.218 1.00 97.56 90 GLN A C 1
ATOM 765 O O . GLN A 1 90 ? -1.256 -15.166 5.619 1.00 97.56 90 GLN A O 1
ATOM 770 N N . SER A 1 91 ? -2.414 -13.402 4.836 1.00 97.94 91 SER A N 1
ATOM 771 C CA . SER A 1 91 ? -1.261 -12.505 4.811 1.00 97.94 91 SER A CA 1
ATOM 772 C C . SER A 1 91 ? -1.611 -11.075 5.218 1.00 97.94 91 SER A C 1
ATOM 774 O O . SER A 1 91 ? -2.732 -10.610 5.005 1.00 97.94 91 SER A O 1
ATOM 776 N N . VAL A 1 92 ? -0.619 -10.341 5.714 1.00 98.19 92 VAL A N 1
ATOM 777 C CA . VAL A 1 92 ? -0.646 -8.880 5.839 1.00 98.19 92 VAL A CA 1
ATOM 778 C C . VAL A 1 92 ? 0.348 -8.294 4.845 1.00 98.19 92 VAL A C 1
ATOM 780 O O . VAL A 1 92 ? 1.510 -8.688 4.814 1.00 98.19 92 VAL A O 1
ATOM 783 N N . VAL A 1 93 ? -0.105 -7.376 3.998 1.00 98.44 93 VAL A N 1
ATOM 784 C CA . VAL A 1 93 ? 0.684 -6.766 2.930 1.00 98.44 93 VAL A CA 1
ATOM 785 C C . VAL A 1 93 ? 1.002 -5.325 3.275 1.00 98.44 93 VAL A C 1
ATOM 787 O O . VAL A 1 93 ? 0.114 -4.552 3.626 1.00 98.44 93 VAL A O 1
ATOM 790 N N . VAL A 1 94 ? 2.267 -4.963 3.097 1.00 97.62 94 VAL A N 1
ATOM 791 C CA . VAL A 1 94 ? 2.777 -3.617 3.355 1.00 97.62 94 VAL A CA 1
ATOM 792 C C . VAL A 1 94 ? 3.752 -3.183 2.267 1.00 97.62 94 VAL A C 1
ATOM 794 O O . VAL A 1 94 ? 4.292 -4.006 1.514 1.00 97.62 94 VAL A O 1
ATOM 797 N N . PHE A 1 95 ? 4.020 -1.883 2.208 1.00 95.88 95 PHE A N 1
ATOM 798 C CA . PHE A 1 95 ? 5.083 -1.309 1.398 1.00 95.88 95 PHE A CA 1
ATOM 799 C C . PHE A 1 95 ? 5.965 -0.440 2.286 1.00 95.88 95 PHE A C 1
ATOM 801 O O . PHE A 1 95 ? 5.698 0.736 2.489 1.00 95.88 95 PHE A O 1
ATOM 808 N N . SER A 1 96 ? 7.041 -1.014 2.814 1.00 91.25 96 SER A N 1
ATOM 809 C CA . SER A 1 96 ? 7.906 -0.280 3.735 1.00 91.25 96 SER A CA 1
ATOM 810 C C . SER A 1 96 ? 9.370 -0.628 3.570 1.00 91.25 96 SER A C 1
ATOM 812 O O . SER A 1 96 ? 9.748 -1.619 2.934 1.00 91.25 96 SER A O 1
ATOM 814 N N . GLY A 1 97 ? 10.223 0.190 4.181 1.00 84.75 97 GLY A N 1
ATOM 815 C CA . GLY A 1 97 ? 11.609 -0.179 4.417 1.00 84.75 97 GLY A CA 1
ATOM 816 C C . GLY A 1 97 ? 11.735 -1.509 5.167 1.00 84.75 97 GLY A C 1
ATOM 817 O O . GLY A 1 97 ? 10.761 -2.090 5.666 1.00 84.75 97 GLY A O 1
ATOM 818 N N . GLN A 1 98 ? 12.967 -1.997 5.196 1.00 73.94 98 GLN A N 1
ATOM 819 C CA . GLN A 1 98 ? 13.400 -3.022 6.130 1.00 73.94 98 GLN A CA 1
ATOM 820 C C . GLN A 1 98 ? 14.590 -2.433 6.874 1.00 73.94 98 GLN A C 1
ATOM 822 O O . GLN A 1 98 ? 15.512 -1.913 6.238 1.00 73.94 98 GLN A O 1
ATOM 827 N N . THR A 1 99 ? 14.572 -2.490 8.200 1.00 62.06 99 THR A N 1
ATOM 828 C CA . THR A 1 99 ? 15.770 -2.165 8.973 1.00 62.06 99 THR A CA 1
ATOM 829 C C . THR A 1 99 ? 16.812 -3.276 8.848 1.00 62.06 99 THR A C 1
ATOM 831 O O . THR A 1 99 ? 16.482 -4.462 8.851 1.00 62.06 99 THR A O 1
ATOM 834 N N . ASP A 1 100 ? 18.090 -2.895 8.825 1.00 55.28 100 ASP A N 1
ATOM 835 C CA . ASP A 1 100 ? 19.205 -3.851 8.895 1.00 55.28 100 ASP A CA 1
ATOM 836 C C . ASP A 1 100 ? 19.210 -4.647 10.215 1.00 55.28 100 ASP A C 1
ATOM 838 O O . ASP A 1 100 ? 19.809 -5.717 10.299 1.00 55.28 100 ASP A O 1
ATOM 842 N N . ALA A 1 101 ? 18.532 -4.133 11.248 1.00 56.34 101 ALA A N 1
ATOM 843 C CA . ALA A 1 101 ? 18.486 -4.727 12.579 1.00 56.34 101 ALA A CA 1
ATOM 844 C C . ALA A 1 101 ? 17.702 -6.050 12.630 1.00 56.34 101 ALA A C 1
ATOM 846 O O . ALA A 1 101 ? 18.020 -6.896 13.464 1.00 56.34 101 ALA A O 1
ATOM 847 N N . GLN A 1 102 ? 16.707 -6.246 11.755 1.00 61.12 102 GLN A N 1
ATOM 848 C CA . GLN A 1 102 ? 15.935 -7.492 11.666 1.00 61.12 102 GLN A CA 1
ATOM 849 C C . GLN A 1 102 ? 15.630 -7.853 10.203 1.00 61.12 102 GLN A C 1
ATOM 851 O O . GLN A 1 102 ? 14.560 -7.529 9.677 1.00 61.12 102 GLN A O 1
ATOM 856 N N . PRO A 1 103 ? 16.562 -8.546 9.522 1.00 62.56 103 PRO A N 1
ATOM 857 C CA . PRO A 1 103 ? 16.372 -8.977 8.145 1.00 62.56 103 PRO A CA 1
ATOM 858 C C . PRO A 1 103 ? 15.124 -9.858 8.010 1.00 62.56 103 PRO A C 1
ATOM 860 O O . PRO A 1 103 ? 15.087 -10.980 8.508 1.00 62.56 103 PRO A O 1
ATOM 863 N N . GLY A 1 104 ? 14.109 -9.360 7.304 1.00 74.69 104 GLY A N 1
ATOM 864 C CA . GLY A 1 104 ? 12.865 -10.090 7.040 1.00 74.69 104 GLY A CA 1
ATOM 865 C C . GLY A 1 104 ? 11.618 -9.479 7.674 1.00 74.69 104 GLY A C 1
ATOM 866 O O . GLY A 1 104 ? 10.539 -9.716 7.139 1.00 74.69 104 GLY A O 1
ATOM 867 N N . GLU A 1 105 ? 11.757 -8.641 8.704 1.00 87.56 105 GLU A N 1
ATOM 868 C CA . GLU A 1 105 ? 10.637 -7.907 9.306 1.00 87.56 105 GLU A CA 1
ATOM 869 C C . GLU A 1 105 ? 10.395 -6.589 8.538 1.00 87.56 105 GLU A C 1
ATOM 871 O O . GLU A 1 105 ? 11.326 -5.793 8.369 1.00 87.56 105 GLU A O 1
ATOM 876 N N . PRO A 1 106 ? 9.184 -6.333 8.011 1.00 91.06 106 PRO A N 1
ATOM 877 C CA . PRO A 1 106 ? 8.842 -5.034 7.438 1.00 91.06 106 PRO A CA 1
ATOM 878 C C . PRO A 1 106 ? 8.742 -3.960 8.528 1.00 91.06 106 PRO A C 1
ATOM 880 O O . PRO A 1 106 ? 8.180 -4.216 9.592 1.00 91.06 106 PRO A O 1
ATOM 883 N N . ASP A 1 107 ? 9.203 -2.736 8.249 1.00 90.06 107 ASP A N 1
ATOM 884 C CA . ASP A 1 107 ? 9.098 -1.620 9.204 1.00 90.06 107 ASP A CA 1
ATOM 885 C C . ASP A 1 107 ? 7.666 -1.409 9.725 1.00 90.06 107 ASP A C 1
ATOM 887 O O . ASP A 1 107 ? 7.500 -1.092 10.902 1.00 90.06 107 ASP A O 1
ATOM 891 N N . GLU A 1 108 ? 6.641 -1.646 8.900 1.00 91.50 108 GLU A N 1
ATOM 892 C CA . GLU A 1 108 ? 5.246 -1.562 9.344 1.00 91.50 108 GLU A CA 1
ATOM 893 C C . GLU A 1 108 ? 4.848 -2.599 10.397 1.00 91.50 108 GLU A C 1
ATOM 895 O O . GLU A 1 108 ? 4.088 -2.278 11.308 1.00 91.50 108 GLU A O 1
ATOM 900 N N . GLN A 1 109 ? 5.367 -3.829 10.320 1.00 92.88 109 GLN A N 1
ATOM 901 C CA . GLN A 1 109 ? 5.103 -4.850 11.339 1.00 92.88 109 GLN A CA 1
ATOM 902 C C . GLN A 1 109 ? 5.659 -4.395 12.687 1.00 92.88 109 GLN A C 1
ATOM 904 O O . GLN A 1 109 ? 4.982 -4.465 13.716 1.00 92.88 109 GLN A O 1
ATOM 909 N N . ARG A 1 110 ? 6.883 -3.854 12.670 1.00 90.19 110 ARG A N 1
ATOM 910 C CA . ARG A 1 110 ? 7.509 -3.282 13.859 1.00 90.19 110 ARG A CA 1
ATOM 911 C C . ARG A 1 110 ? 6.692 -2.117 14.410 1.00 90.19 110 ARG A C 1
ATOM 913 O O . ARG A 1 110 ? 6.439 -2.102 15.611 1.00 90.19 110 ARG A O 1
ATOM 920 N N . ARG A 1 111 ? 6.273 -1.176 13.555 1.00 88.62 111 ARG A N 1
ATOM 921 C CA . ARG A 1 111 ? 5.448 -0.016 13.943 1.00 88.62 111 ARG A CA 1
ATOM 922 C C . ARG A 1 111 ? 4.137 -0.472 14.575 1.00 88.62 111 ARG A C 1
ATOM 924 O O . ARG A 1 111 ? 3.825 -0.024 15.670 1.00 88.62 111 ARG A O 1
ATOM 931 N N . LEU A 1 112 ? 3.430 -1.427 13.967 1.00 90.12 112 LEU A N 1
ATOM 932 C CA . LEU A 1 112 ? 2.187 -1.975 14.517 1.00 90.12 112 LEU A CA 1
ATOM 933 C C . LEU A 1 112 ? 2.394 -2.603 15.897 1.00 90.12 112 LEU A C 1
ATOM 935 O O . LEU A 1 112 ? 1.648 -2.309 16.831 1.00 90.12 112 LEU A O 1
ATOM 939 N N . ARG A 1 113 ? 3.441 -3.418 16.048 1.00 89.62 113 ARG A N 1
ATOM 940 C CA . ARG A 1 113 ? 3.786 -4.046 17.327 1.00 89.62 113 ARG A CA 1
ATOM 941 C C . ARG A 1 113 ? 4.172 -3.022 18.390 1.00 89.62 113 ARG A C 1
ATOM 943 O O . ARG A 1 113 ? 3.767 -3.162 19.539 1.00 89.62 113 ARG A O 1
ATOM 950 N N . GLU A 1 114 ? 4.938 -1.994 18.030 1.00 86.94 114 GLU A N 1
ATOM 951 C CA . GLU A 1 114 ? 5.265 -0.878 18.927 1.00 86.94 114 GLU A CA 1
ATOM 952 C C . GLU A 1 114 ? 4.001 -0.106 19.339 1.00 86.94 114 GLU A C 1
ATOM 954 O O . GLU A 1 114 ? 3.884 0.306 20.494 1.00 86.94 114 GLU A O 1
ATOM 959 N N . TRP A 1 115 ? 3.042 0.047 18.423 1.00 85.38 115 TRP A N 1
ATOM 960 C CA . TRP A 1 115 ? 1.802 0.787 18.654 1.00 85.38 115 TRP A CA 1
ATOM 961 C C . TRP A 1 115 ? 0.793 0.042 19.533 1.00 85.38 115 TRP A C 1
ATOM 963 O O . TRP A 1 115 ? 0.073 0.681 20.301 1.00 85.38 115 TRP A O 1
ATOM 973 N N . LEU A 1 116 ? 0.761 -1.294 19.451 1.00 86.38 116 LEU A N 1
ATOM 974 C CA . LEU A 1 116 ? -0.158 -2.167 20.198 1.00 86.38 116 LEU A CA 1
ATOM 975 C C . LEU A 1 116 ? 0.486 -2.870 21.406 1.00 86.38 116 LEU A C 1
ATOM 977 O O . LEU A 1 116 ? -0.205 -3.527 22.186 1.00 86.38 116 LEU A O 1
ATOM 981 N N . GLY A 1 117 ? 1.810 -2.798 21.545 1.00 87.25 117 GLY A N 1
ATOM 982 C CA . GLY A 1 117 ? 2.580 -3.532 22.555 1.00 87.25 117 GLY A CA 1
ATOM 983 C C . GLY A 1 117 ? 2.706 -5.043 22.302 1.00 87.25 117 GLY A C 1
ATOM 984 O O . GLY A 1 117 ? 3.344 -5.737 23.090 1.00 87.25 117 GLY A O 1
ATOM 985 N N . HIS A 1 118 ? 2.118 -5.565 21.224 1.00 89.75 118 HIS A N 1
ATOM 986 C CA . HIS A 1 118 ? 2.177 -6.968 20.805 1.00 89.75 118 HIS A CA 1
ATOM 987 C C . HIS A 1 118 ? 1.939 -7.077 19.291 1.00 89.75 118 HIS A C 1
ATOM 989 O O . HIS A 1 118 ? 1.453 -6.129 18.680 1.00 89.75 118 HIS A O 1
ATOM 995 N N . ASP A 1 119 ? 2.294 -8.211 18.677 1.00 91.75 119 ASP A N 1
ATOM 996 C CA . ASP A 1 119 ? 2.009 -8.465 17.258 1.00 91.75 119 ASP A CA 1
ATOM 997 C C . ASP A 1 119 ? 0.622 -9.124 17.110 1.00 91.75 119 ASP A C 1
ATOM 999 O O . ASP A 1 119 ? 0.474 -10.298 17.476 1.00 91.75 119 ASP A O 1
ATOM 1003 N N . PRO A 1 120 ? -0.393 -8.410 16.584 1.00 92.44 120 PRO A N 1
ATOM 1004 C CA . PRO A 1 120 ? -1.736 -8.964 16.414 1.00 92.44 120 PRO A CA 1
ATOM 1005 C C . PRO A 1 120 ? -1.812 -10.025 15.305 1.00 92.44 120 PRO A C 1
ATOM 1007 O O . PRO A 1 120 ? -2.807 -10.738 15.206 1.00 92.44 120 PRO A O 1
ATOM 1010 N N . PHE A 1 121 ? -0.771 -10.148 14.476 1.00 94.62 121 PHE A N 1
ATOM 1011 C CA . PHE A 1 121 ? -0.712 -11.015 13.302 1.00 94.62 121 PHE A CA 1
ATOM 1012 C C . PHE A 1 121 ? 0.457 -12.006 13.382 1.00 94.62 121 PHE A C 1
ATOM 1014 O O . PHE A 1 121 ? 0.989 -12.432 12.362 1.00 94.62 121 PHE A O 1
ATOM 1021 N N . SER A 1 122 ? 0.848 -12.402 14.597 1.00 93.50 122 SER A N 1
ATOM 1022 C CA . SER A 1 122 ? 2.007 -13.277 14.847 1.00 93.50 122 SER A CA 1
ATOM 1023 C C . SER A 1 122 ? 1.963 -14.647 14.148 1.00 93.50 122 SER A C 1
ATOM 1025 O O . SER A 1 122 ? 3.007 -15.265 13.952 1.00 93.50 122 SER A O 1
ATOM 1027 N N . SER A 1 123 ? 0.778 -15.130 13.762 1.00 93.94 123 SER A N 1
ATOM 1028 C CA . SER A 1 123 ? 0.579 -16.380 13.014 1.00 93.94 123 SER A CA 1
ATOM 1029 C C . SER A 1 123 ? 0.334 -16.182 11.512 1.00 93.94 123 SER A C 1
ATOM 1031 O O . SER A 1 123 ? 0.127 -17.164 10.800 1.00 93.94 123 SER A O 1
ATOM 1033 N N . ILE A 1 124 ? 0.328 -14.937 11.030 1.00 95.69 124 ILE A N 1
ATOM 1034 C CA . ILE A 1 124 ? -0.032 -14.560 9.658 1.00 95.69 124 ILE A CA 1
ATOM 1035 C C . ILE A 1 124 ? 1.230 -14.136 8.898 1.00 95.69 124 ILE A C 1
ATOM 1037 O O . ILE A 1 124 ? 2.128 -13.502 9.453 1.00 95.69 124 ILE A O 1
ATOM 1041 N N . GLU A 1 125 ? 1.325 -14.486 7.613 1.00 96.12 125 GLU A N 1
ATOM 1042 C CA . GLU A 1 125 ? 2.497 -14.141 6.804 1.00 96.12 125 GLU A CA 1
ATOM 1043 C C . GLU A 1 125 ? 2.546 -12.637 6.487 1.00 96.12 125 GLU A C 1
ATOM 1045 O O . GLU A 1 125 ? 1.592 -12.066 5.961 1.00 96.12 125 GLU A O 1
ATOM 1050 N N . TRP A 1 126 ? 3.693 -11.995 6.717 1.00 96.69 126 TRP A N 1
ATOM 1051 C CA . TRP A 1 126 ? 3.921 -10.602 6.329 1.00 96.69 126 TRP A CA 1
ATOM 1052 C C . TRP A 1 126 ? 4.595 -10.489 4.955 1.00 96.69 126 TRP A C 1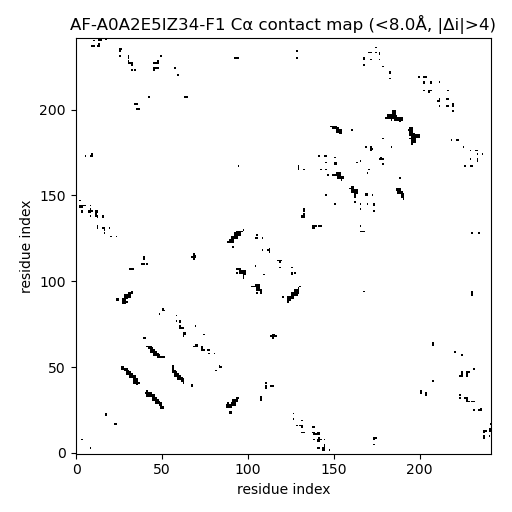
ATOM 1054 O O . TRP A 1 126 ? 5.754 -10.867 4.753 1.00 96.69 126 TRP A O 1
ATOM 1064 N N . VAL A 1 127 ? 3.877 -9.899 4.002 1.00 96.81 127 VAL A N 1
ATOM 1065 C CA . VAL A 1 127 ? 4.296 -9.705 2.612 1.00 96.81 127 VAL A CA 1
ATOM 1066 C C . VAL A 1 127 ? 4.713 -8.251 2.398 1.00 96.81 127 VAL A C 1
ATOM 1068 O O . VAL A 1 127 ? 3.884 -7.346 2.389 1.00 96.81 127 VAL A O 1
ATOM 1071 N N . ASN A 1 128 ? 6.004 -8.006 2.167 1.00 96.31 128 ASN A N 1
ATOM 1072 C CA . ASN A 1 128 ? 6.504 -6.664 1.869 1.00 96.31 128 ASN A CA 1
ATOM 1073 C C . ASN A 1 128 ? 6.735 -6.486 0.364 1.00 96.31 128 ASN A C 1
ATOM 1075 O O . ASN A 1 128 ? 7.674 -7.047 -0.210 1.00 96.31 128 ASN A O 1
ATOM 1079 N N . LEU A 1 129 ? 5.916 -5.647 -0.268 1.00 96.94 129 LEU A N 1
ATOM 1080 C CA . LEU A 1 129 ? 6.010 -5.324 -1.694 1.00 96.94 129 LEU A CA 1
ATOM 1081 C C . LEU A 1 129 ? 7.279 -4.529 -2.051 1.00 96.94 129 LEU A C 1
ATOM 1083 O O . LEU A 1 129 ? 7.684 -4.482 -3.213 1.00 96.94 129 LEU A O 1
ATOM 1087 N N . HIS A 1 130 ? 7.971 -3.941 -1.081 1.00 95.00 130 HIS A N 1
ATOM 1088 C CA . HIS A 1 130 ? 9.249 -3.279 -1.325 1.00 95.00 130 HIS A CA 1
ATOM 1089 C C . HIS A 1 130 ? 10.415 -4.280 -1.430 1.00 95.00 130 HIS A C 1
ATOM 1091 O O . HIS A 1 130 ? 11.402 -4.028 -2.128 1.00 95.00 130 HIS A O 1
ATOM 1097 N N . ARG A 1 131 ? 10.291 -5.466 -0.813 1.00 93.06 131 ARG A N 1
ATOM 1098 C CA . ARG A 1 131 ? 11.356 -6.483 -0.737 1.00 93.06 131 ARG A CA 1
ATOM 1099 C C . ARG A 1 131 ? 11.935 -6.889 -2.102 1.00 93.06 131 ARG A C 1
ATOM 1101 O O . ARG A 1 131 ? 13.164 -6.920 -2.209 1.00 93.06 131 ARG A O 1
ATOM 1108 N N . PRO A 1 132 ? 11.143 -7.136 -3.169 1.00 93.81 132 PRO A N 1
ATOM 1109 C CA . PRO A 1 132 ? 11.693 -7.421 -4.498 1.00 93.81 132 PRO A CA 1
ATOM 1110 C C . PRO A 1 132 ? 12.623 -6.320 -5.035 1.00 93.81 132 PRO A C 1
ATOM 1112 O O . PRO A 1 132 ? 13.611 -6.619 -5.708 1.00 93.81 132 PRO A O 1
ATOM 1115 N N . LEU A 1 133 ? 12.343 -5.051 -4.709 1.00 92.56 133 LEU A N 1
ATOM 1116 C CA . LEU A 1 133 ? 13.145 -3.900 -5.135 1.00 92.56 133 LEU A CA 1
ATOM 1117 C C . LEU A 1 133 ? 14.375 -3.657 -4.244 1.00 92.56 133 LEU A C 1
ATOM 1119 O O . LEU A 1 133 ? 15.336 -3.022 -4.677 1.00 92.56 133 LEU A O 1
ATOM 1123 N N . MET A 1 134 ? 14.402 -4.202 -3.033 1.00 89.69 134 MET A N 1
ATOM 1124 C CA . MET A 1 134 ? 15.534 -4.028 -2.117 1.00 89.69 134 MET A CA 1
ATOM 1125 C C . MET A 1 134 ? 16.518 -5.193 -2.156 1.00 89.69 134 MET A C 1
ATOM 1127 O O . MET A 1 134 ? 17.720 -4.994 -1.990 1.00 89.69 134 MET A O 1
ATOM 1131 N N . ALA A 1 135 ? 16.049 -6.400 -2.471 1.00 84.69 135 ALA A N 1
ATOM 1132 C CA . ALA A 1 135 ? 16.898 -7.579 -2.504 1.00 84.69 135 ALA A CA 1
ATOM 1133 C C . ALA A 1 135 ? 18.063 -7.460 -3.503 1.00 84.69 135 ALA A C 1
ATOM 1135 O O . ALA A 1 135 ? 17.893 -7.041 -4.658 1.00 84.69 135 ALA A O 1
ATOM 1136 N N . ARG A 1 136 ? 19.252 -7.906 -3.078 1.00 82.69 136 ARG A N 1
ATOM 1137 C CA . ARG A 1 136 ? 20.416 -8.065 -3.957 1.00 82.69 136 ARG A CA 1
ATOM 1138 C C . ARG A 1 136 ? 20.090 -9.102 -5.033 1.00 82.69 136 ARG A C 1
ATOM 1140 O O . ARG A 1 136 ? 19.750 -10.237 -4.719 1.00 82.69 136 ARG A O 1
ATOM 1147 N N . GLY A 1 137 ? 20.173 -8.697 -6.299 1.00 81.25 137 GLY A N 1
ATOM 1148 C CA . GLY A 1 137 ? 19.772 -9.538 -7.433 1.00 81.25 137 GLY A CA 1
ATOM 1149 C C . GLY A 1 137 ? 18.257 -9.743 -7.583 1.00 81.25 137 GLY A C 1
ATOM 1150 O O . GLY A 1 137 ? 17.848 -10.540 -8.418 1.00 81.25 137 GLY A O 1
ATOM 1151 N N . GLY A 1 138 ? 17.421 -9.050 -6.801 1.00 84.94 138 GLY A N 1
ATOM 1152 C CA . GLY A 1 138 ? 15.969 -9.039 -6.993 1.00 84.94 138 GLY A CA 1
ATOM 1153 C C . GLY A 1 138 ? 15.547 -8.035 -8.063 1.00 84.94 138 GLY A C 1
ATOM 1154 O O . GLY A 1 138 ? 16.168 -6.975 -8.167 1.00 84.94 138 GLY A O 1
ATOM 1155 N N . ALA A 1 139 ? 14.505 -8.374 -8.828 1.00 89.75 139 ALA A N 1
ATOM 1156 C CA . ALA A 1 139 ? 13.777 -7.504 -9.757 1.00 89.75 139 ALA A CA 1
ATOM 1157 C C . ALA A 1 139 ? 14.658 -6.513 -10.559 1.00 89.75 139 ALA A C 1
ATOM 1159 O O . ALA A 1 139 ? 14.391 -5.308 -10.596 1.00 89.75 139 ALA A O 1
ATOM 1160 N N . GLY A 1 140 ? 15.759 -6.994 -11.148 1.00 93.38 140 GLY A N 1
ATOM 1161 C CA . GLY A 1 140 ? 16.759 -6.148 -11.809 1.00 93.38 140 GLY A CA 1
ATOM 1162 C C . GLY A 1 140 ? 16.199 -5.343 -12.984 1.00 93.38 140 GLY A C 1
ATOM 1163 O O . GLY A 1 140 ? 16.482 -4.147 -13.092 1.00 93.38 140 GLY A O 1
ATOM 1164 N N . LEU A 1 141 ? 15.348 -5.961 -13.808 1.00 94.62 141 LEU A N 1
ATOM 1165 C CA . LEU A 1 141 ? 14.712 -5.303 -14.951 1.00 94.62 141 LEU A CA 1
ATOM 1166 C C . LEU A 1 141 ? 13.677 -4.277 -14.491 1.00 94.62 141 LEU A C 1
ATOM 1168 O O . LEU A 1 141 ? 13.552 -3.222 -15.113 1.00 94.62 141 LEU A O 1
ATOM 1172 N N . ALA A 1 142 ? 12.977 -4.549 -13.385 1.00 94.12 142 ALA A N 1
ATOM 1173 C CA . ALA A 1 142 ? 12.055 -3.592 -12.776 1.00 94.12 142 ALA A CA 1
ATOM 1174 C C . ALA A 1 142 ? 12.782 -2.346 -12.257 1.00 94.12 142 ALA A C 1
ATOM 1176 O O . ALA A 1 142 ? 12.378 -1.217 -12.539 1.00 94.12 142 ALA A O 1
ATOM 1177 N N . LYS A 1 143 ? 13.897 -2.541 -11.544 1.00 93.25 143 LYS A N 1
ATOM 1178 C CA . LYS A 1 143 ? 14.738 -1.444 -11.040 1.00 93.25 143 LYS A CA 1
ATOM 1179 C C . LYS A 1 143 ? 15.306 -0.604 -12.173 1.00 93.25 143 LYS A C 1
ATOM 1181 O O . LYS A 1 143 ? 15.292 0.626 -12.104 1.00 93.25 143 LYS A O 1
ATOM 1186 N N . GLU A 1 144 ? 15.803 -1.263 -13.216 1.00 92.69 144 GLU A N 1
ATOM 1187 C CA . GLU A 1 144 ? 16.289 -0.596 -14.417 1.00 92.69 144 GLU A CA 1
ATOM 1188 C C . GLU A 1 144 ? 15.185 0.211 -15.098 1.00 92.69 144 GLU A C 1
ATOM 1190 O O . GLU A 1 144 ? 15.413 1.379 -15.411 1.00 92.69 144 GLU A O 1
ATOM 1195 N N . TYR A 1 145 ? 13.990 -0.361 -15.256 1.00 93.31 145 TYR A N 1
ATOM 1196 C CA . TYR A 1 145 ? 12.854 0.332 -15.854 1.00 93.31 145 TYR A CA 1
ATOM 1197 C C . TYR A 1 145 ? 12.514 1.616 -15.092 1.00 93.31 145 TYR A C 1
ATOM 1199 O O . TYR A 1 145 ? 12.446 2.688 -15.695 1.00 93.31 145 TYR A O 1
ATOM 1207 N N . ILE A 1 146 ? 12.378 1.523 -13.763 1.00 91.69 146 ILE A N 1
ATOM 1208 C CA . ILE A 1 146 ? 12.086 2.662 -12.878 1.00 91.69 146 ILE A CA 1
ATOM 1209 C C . ILE A 1 146 ? 13.151 3.758 -13.025 1.00 91.69 146 ILE A C 1
ATOM 1211 O O . ILE A 1 146 ? 12.824 4.939 -13.161 1.00 91.69 146 ILE A O 1
ATOM 1215 N N . ARG A 1 147 ? 14.435 3.378 -13.029 1.00 90.19 147 ARG A N 1
ATOM 1216 C CA . A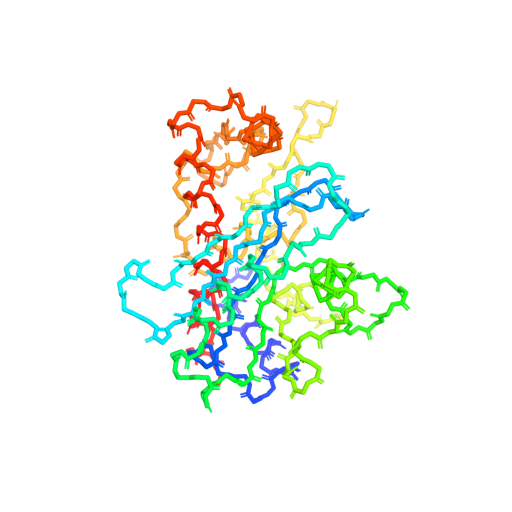RG A 1 147 ? 15.560 4.316 -13.147 1.00 90.19 147 ARG A CA 1
ATOM 1217 C C . ARG A 1 147 ? 15.599 4.998 -14.513 1.00 90.19 147 ARG A C 1
ATOM 1219 O O . ARG A 1 147 ? 15.790 6.211 -14.573 1.00 90.19 147 ARG A O 1
ATOM 1226 N N . THR A 1 148 ? 15.439 4.231 -15.588 1.00 89.62 148 THR A N 1
ATOM 1227 C CA . THR A 1 148 ? 15.527 4.722 -16.970 1.00 89.62 148 THR A CA 1
ATOM 1228 C C . THR A 1 148 ? 14.378 5.669 -17.301 1.00 89.62 148 THR A C 1
ATOM 1230 O O . THR A 1 148 ? 14.616 6.719 -17.892 1.00 89.62 148 THR A O 1
ATOM 1233 N N . HIS A 1 149 ? 13.160 5.356 -16.852 1.00 87.81 149 HIS A N 1
ATOM 1234 C CA . HIS A 1 149 ? 11.968 6.159 -17.140 1.00 87.81 149 HIS A CA 1
ATOM 1235 C C . HIS A 1 149 ? 11.710 7.272 -16.121 1.00 87.81 149 HIS A C 1
ATOM 1237 O O . HIS A 1 149 ? 10.799 8.067 -16.322 1.00 87.81 149 HIS A O 1
ATOM 1243 N N . ARG A 1 150 ? 12.504 7.342 -15.039 1.00 85.38 150 ARG A N 1
ATOM 1244 C CA . ARG A 1 150 ? 12.431 8.398 -14.012 1.00 85.38 150 ARG A CA 1
ATOM 1245 C C . ARG A 1 150 ? 10.994 8.658 -13.547 1.00 85.38 150 ARG A C 1
ATOM 1247 O O . ARG A 1 150 ? 10.555 9.802 -13.497 1.00 85.38 150 ARG A O 1
ATOM 1254 N N . LEU A 1 151 ? 10.271 7.581 -13.236 1.00 85.00 151 LEU A N 1
ATOM 1255 C CA . LEU A 1 151 ? 8.818 7.612 -13.027 1.00 85.00 151 LEU A CA 1
ATOM 1256 C C . LEU A 1 151 ? 8.400 8.658 -11.985 1.00 85.00 151 LEU A C 1
ATOM 1258 O O . LEU A 1 151 ? 7.451 9.409 -12.221 1.00 85.00 151 LEU A O 1
ATOM 1262 N N . VAL A 1 152 ? 9.170 8.747 -10.896 1.00 89.88 152 VAL A N 1
ATOM 1263 C CA . VAL A 1 152 ? 9.067 9.803 -9.887 1.00 89.88 152 VAL A CA 1
ATOM 1264 C C . VAL A 1 152 ? 10.458 10.309 -9.508 1.00 89.88 152 VAL A C 1
ATOM 1266 O O . VAL A 1 152 ? 11.395 9.537 -9.263 1.00 89.88 152 VAL A O 1
ATOM 1269 N N . GLN A 1 153 ? 10.603 11.626 -9.428 1.00 92.81 153 GLN A N 1
ATOM 1270 C CA . GLN A 1 153 ? 11.832 12.305 -9.042 1.00 92.81 153 GLN A CA 1
ATOM 1271 C C . GLN A 1 153 ? 11.562 13.272 -7.894 1.00 92.81 153 GLN A C 1
ATOM 1273 O O . GLN A 1 153 ? 10.581 14.003 -7.916 1.00 92.81 153 GLN A O 1
ATOM 1278 N N . LYS A 1 154 ? 12.468 13.326 -6.922 1.00 91.06 154 LYS A N 1
ATOM 1279 C CA . LYS A 1 154 ? 12.427 14.284 -5.817 1.00 91.06 154 LYS A CA 1
ATOM 1280 C C . LYS A 1 154 ? 13.375 15.458 -6.075 1.00 91.06 154 LYS A C 1
ATOM 1282 O O . LYS A 1 154 ? 14.399 15.258 -6.745 1.00 91.06 154 LYS A O 1
ATOM 1287 N N . PRO A 1 155 ? 13.103 16.653 -5.527 1.00 89.69 155 PRO A N 1
ATOM 1288 C CA . PRO A 1 155 ? 14.043 17.763 -5.574 1.00 89.69 155 PRO A CA 1
ATOM 1289 C C . PRO A 1 155 ? 15.403 17.354 -5.001 1.00 89.69 155 PRO A C 1
ATOM 1291 O O . PRO A 1 155 ? 15.498 16.754 -3.927 1.00 89.69 155 PRO A O 1
ATOM 1294 N N . ALA A 1 156 ? 16.464 17.679 -5.726 1.00 85.56 156 ALA A N 1
ATOM 1295 C CA . ALA A 1 156 ? 17.819 17.666 -5.215 1.00 85.56 156 ALA A CA 1
ATOM 1296 C C . ALA A 1 156 ? 18.151 19.105 -4.825 1.00 85.56 156 ALA A C 1
ATOM 1298 O O . ALA A 1 156 ? 17.916 20.018 -5.606 1.00 85.56 156 ALA A O 1
ATOM 1299 N N . GLY A 1 157 ? 18.638 19.339 -3.604 1.00 81.88 157 GLY A N 1
ATOM 1300 C CA . GLY A 1 157 ? 18.865 20.691 -3.057 1.00 81.88 157 GLY A CA 1
ATOM 1301 C C . GLY A 1 157 ? 19.820 21.591 -3.863 1.00 81.88 157 GLY A C 1
ATOM 1302 O O . GLY A 1 157 ? 20.053 22.724 -3.467 1.00 81.88 157 GLY A O 1
ATOM 1303 N N . ASP A 1 158 ? 20.349 21.096 -4.982 1.00 87.81 158 ASP A N 1
ATOM 1304 C CA . ASP A 1 158 ? 21.117 21.795 -6.014 1.00 87.81 158 ASP A CA 1
ATOM 1305 C C . ASP A 1 158 ? 20.230 22.457 -7.097 1.00 87.81 158 ASP A C 1
ATOM 1307 O O . ASP A 1 158 ? 20.736 22.942 -8.105 1.00 87.81 158 ASP A O 1
ATOM 1311 N N . GLY A 1 159 ? 18.905 22.475 -6.913 1.00 80.44 159 GLY A N 1
ATOM 1312 C CA . GLY A 1 159 ? 17.945 22.986 -7.899 1.00 80.44 159 GLY A CA 1
ATOM 1313 C C . GLY A 1 159 ? 17.588 21.975 -8.995 1.00 80.44 159 GLY A C 1
ATOM 1314 O O . GLY A 1 159 ? 16.759 22.274 -9.856 1.00 80.44 159 GLY A O 1
ATOM 1315 N N . GLY A 1 160 ? 18.175 20.776 -8.956 1.00 88.12 160 GLY A N 1
ATOM 1316 C CA . GLY A 1 160 ? 17.872 19.668 -9.849 1.00 88.12 160 GLY A CA 1
ATOM 1317 C C . GLY A 1 160 ? 16.832 18.693 -9.294 1.00 88.12 160 GLY A C 1
ATOM 1318 O O . GLY A 1 160 ? 16.173 18.915 -8.278 1.00 88.12 160 GLY A O 1
ATOM 1319 N N . PHE A 1 161 ? 16.706 17.555 -9.977 1.00 87.94 161 PHE A N 1
ATOM 1320 C CA . PHE A 1 161 ? 15.849 16.441 -9.576 1.00 87.94 161 PHE A CA 1
ATOM 1321 C C . PHE A 1 161 ? 16.645 15.138 -9.570 1.00 87.94 161 PHE A C 1
ATOM 1323 O O . PHE A 1 161 ? 17.414 14.858 -10.490 1.00 87.94 161 PHE A O 1
ATOM 1330 N N . ARG A 1 162 ? 16.422 14.302 -8.555 1.00 88.19 162 ARG A N 1
ATOM 1331 C CA . ARG A 1 162 ? 16.996 12.953 -8.444 1.00 88.19 162 ARG A CA 1
ATOM 1332 C C . ARG A 1 162 ? 15.877 11.927 -8.410 1.00 88.19 162 ARG A C 1
ATOM 1334 O O . ARG A 1 162 ? 14.833 12.187 -7.823 1.00 88.19 162 ARG A O 1
ATOM 1341 N N . SER A 1 163 ? 16.082 10.761 -9.017 1.00 85.50 163 SER A N 1
ATOM 1342 C CA . SER A 1 163 ? 15.091 9.682 -8.961 1.00 85.50 163 SER A CA 1
ATOM 1343 C C 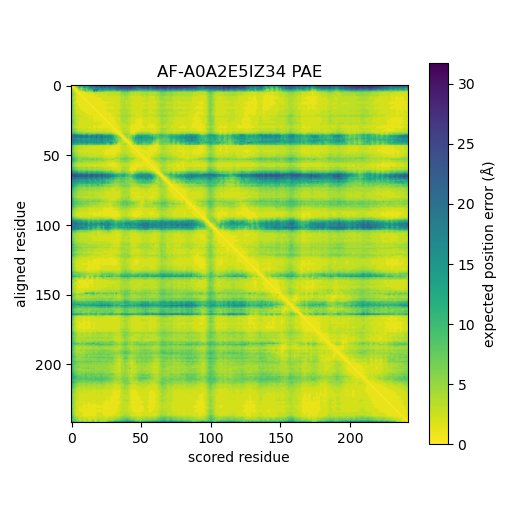. SER A 1 163 ? 14.748 9.344 -7.509 1.00 85.50 163 SER A C 1
ATOM 1345 O O . SER A 1 163 ? 15.638 9.201 -6.665 1.00 85.50 163 SER A O 1
ATOM 1347 N N . LYS A 1 164 ? 13.452 9.243 -7.210 1.00 83.19 164 LYS A N 1
ATOM 1348 C CA . LYS A 1 164 ? 12.974 8.746 -5.921 1.00 83.19 164 LYS A CA 1
ATOM 1349 C C . LYS A 1 164 ? 13.244 7.244 -5.911 1.00 83.19 164 LYS A C 1
ATOM 1351 O O . LYS A 1 164 ? 12.792 6.533 -6.807 1.00 83.19 164 LYS A O 1
ATOM 1356 N N . ASN A 1 165 ? 14.040 6.765 -4.959 1.00 76.69 165 ASN A N 1
ATOM 1357 C CA . ASN A 1 165 ? 14.395 5.347 -4.907 1.00 76.69 165 ASN A CA 1
ATOM 1358 C C . ASN A 1 165 ? 13.140 4.522 -4.617 1.00 76.69 165 ASN A C 1
ATOM 1360 O O . ASN A 1 165 ? 12.499 4.765 -3.601 1.00 76.69 165 ASN A O 1
ATOM 1364 N N . TYR A 1 166 ? 12.818 3.590 -5.522 1.00 87.69 166 TYR A N 1
ATOM 1365 C CA . TYR A 1 166 ? 11.891 2.463 -5.346 1.00 87.69 166 TYR A CA 1
ATOM 1366 C C . TYR A 1 166 ? 10.666 2.730 -4.450 1.00 87.69 166 TYR A C 1
ATOM 1368 O O . TYR A 1 166 ? 10.353 1.907 -3.609 1.00 87.69 166 TYR A O 1
ATOM 1376 N N . SER A 1 167 ? 9.976 3.864 -4.609 1.00 92.31 167 SER A N 1
ATOM 1377 C CA . SER A 1 167 ? 8.743 4.174 -3.873 1.00 92.31 167 SER A CA 1
ATOM 1378 C C . SER A 1 167 ? 7.537 3.365 -4.363 1.00 92.31 16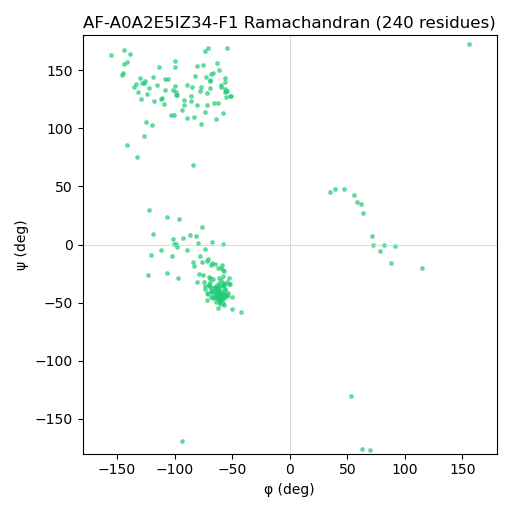7 SER A C 1
ATOM 1380 O O . SER A 1 167 ? 7.561 2.819 -5.470 1.00 92.31 167 SER A O 1
ATOM 1382 N N . LEU A 1 168 ? 6.448 3.373 -3.583 1.00 95.19 168 LEU A N 1
ATOM 1383 C CA . LEU A 1 168 ? 5.155 2.832 -4.010 1.00 95.19 168 LEU A CA 1
ATOM 1384 C C . LEU A 1 168 ? 4.702 3.477 -5.324 1.00 95.19 168 LEU A C 1
ATOM 1386 O O . LEU A 1 168 ? 4.336 2.776 -6.257 1.00 95.19 168 LEU A O 1
ATOM 1390 N N . GLU A 1 169 ? 4.852 4.797 -5.444 1.00 94.50 169 GLU A N 1
ATOM 1391 C CA . GLU A 1 169 ? 4.529 5.535 -6.667 1.00 94.50 169 GLU A CA 1
ATOM 1392 C C . GLU A 1 169 ? 5.285 5.004 -7.901 1.00 94.50 169 GLU A C 1
ATOM 1394 O O . GLU A 1 169 ? 4.712 4.873 -8.978 1.00 94.50 169 GLU A O 1
ATOM 1399 N N . ASN A 1 170 ? 6.558 4.611 -7.767 1.00 94.12 170 ASN A N 1
ATOM 1400 C CA . ASN A 1 170 ? 7.274 3.984 -8.883 1.00 94.12 170 ASN A CA 1
ATOM 1401 C C . ASN A 1 170 ? 6.652 2.636 -9.282 1.00 94.12 170 ASN A C 1
ATOM 1403 O O . ASN A 1 170 ? 6.616 2.315 -10.472 1.00 94.12 170 ASN A O 1
ATOM 1407 N N . LEU A 1 171 ? 6.179 1.843 -8.313 1.00 95.81 171 LEU A N 1
ATOM 1408 C CA . LEU A 1 171 ? 5.465 0.600 -8.608 1.00 95.81 171 LEU A CA 1
ATOM 1409 C C . LEU A 1 171 ? 4.097 0.854 -9.230 1.00 95.81 171 LEU A C 1
ATOM 1411 O O . LEU A 1 171 ? 3.714 0.107 -10.126 1.00 95.81 171 LEU A O 1
ATOM 1415 N N . GLU A 1 172 ? 3.389 1.901 -8.816 1.00 96.25 172 GLU A N 1
ATOM 1416 C CA . GLU A 1 172 ? 2.127 2.298 -9.439 1.00 96.25 172 GLU A CA 1
ATOM 1417 C C . GLU A 1 172 ? 2.324 2.551 -10.931 1.00 96.25 172 GLU A C 1
ATOM 1419 O O . GLU A 1 172 ? 1.674 1.906 -11.751 1.00 96.25 172 GLU A O 1
ATOM 1424 N N . PHE A 1 173 ? 3.304 3.379 -11.304 1.00 94.12 173 PHE A N 1
ATOM 1425 C CA . PHE A 1 173 ? 3.633 3.600 -12.712 1.00 94.12 173 PHE A CA 1
ATOM 1426 C C . PHE A 1 173 ? 4.082 2.318 -13.416 1.00 94.12 173 PHE A C 1
ATOM 1428 O O . PHE A 1 173 ? 3.617 2.033 -14.522 1.00 94.12 173 PHE A O 1
ATOM 1435 N N . LEU A 1 174 ? 4.958 1.520 -12.792 1.00 95.19 174 LEU A N 1
ATOM 1436 C CA . LEU A 1 174 ? 5.407 0.256 -13.378 1.00 95.19 174 LEU A CA 1
ATOM 1437 C C . LEU A 1 174 ? 4.214 -0.649 -13.698 1.00 95.19 174 LEU A C 1
ATOM 1439 O O . LEU A 1 174 ? 4.172 -1.223 -14.784 1.00 95.19 174 LEU A O 1
ATOM 1443 N N . PHE A 1 175 ? 3.232 -0.735 -12.804 1.00 96.62 175 PHE A N 1
ATOM 1444 C CA . PHE A 1 175 ? 2.047 -1.573 -12.952 1.00 96.62 175 PHE A CA 1
ATOM 1445 C C . PHE A 1 175 ? 0.850 -0.873 -13.593 1.00 96.62 175 PHE A C 1
ATOM 1447 O O . PHE A 1 175 ? -0.192 -1.514 -13.695 1.00 96.62 175 PHE A O 1
ATOM 1454 N N . ALA A 1 176 ? 0.983 0.368 -14.073 1.00 95.12 176 ALA A N 1
ATOM 1455 C CA . ALA A 1 176 ? -0.097 1.182 -14.643 1.00 95.12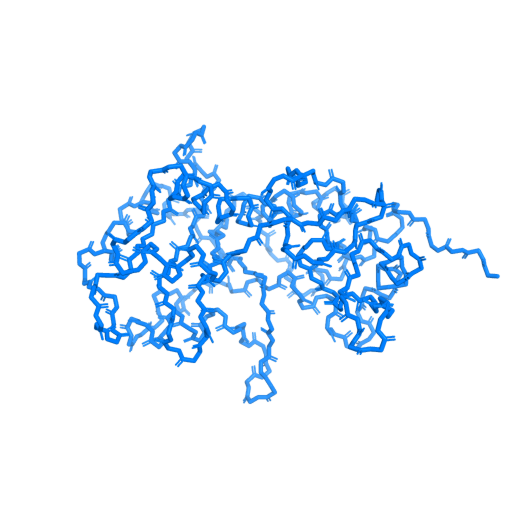 176 ALA A CA 1
ATOM 1456 C C . ALA A 1 176 ? -1.304 1.361 -13.695 1.00 95.12 176 ALA A C 1
ATOM 1458 O O . ALA A 1 176 ? -2.462 1.193 -14.088 1.00 95.12 176 ALA A O 1
ATOM 1459 N N . VAL A 1 177 ? -1.026 1.603 -12.416 1.00 95.69 177 VAL A N 1
ATOM 1460 C CA . VAL A 1 177 ? -2.001 2.041 -11.415 1.00 95.69 177 VAL A CA 1
ATOM 1461 C C . VAL A 1 177 ? -1.989 3.567 -11.403 1.00 95.69 177 VAL A C 1
ATOM 1463 O O . VAL A 1 177 ? -0.948 4.179 -11.174 1.00 95.69 177 VAL A O 1
ATOM 1466 N N . ASP A 1 178 ? -3.133 4.181 -11.687 1.00 92.75 178 ASP A N 1
ATOM 1467 C CA . ASP A 1 178 ? -3.226 5.633 -11.783 1.00 92.75 178 ASP A CA 1
ATOM 1468 C C . ASP A 1 178 ? -3.332 6.264 -10.394 1.00 92.75 178 ASP A C 1
ATOM 1470 O O . ASP A 1 178 ? -4.295 6.032 -9.664 1.00 92.75 178 ASP A O 1
ATOM 1474 N N . ARG A 1 179 ? -2.364 7.122 -10.058 1.00 92.81 179 ARG A N 1
ATOM 1475 C CA . ARG A 1 179 ? -2.454 8.022 -8.905 1.00 92.81 179 ARG A CA 1
ATOM 1476 C C . ARG A 1 179 ? -3.051 9.358 -9.327 1.00 92.81 179 ARG A C 1
ATOM 1478 O O . ARG A 1 179 ? -2.506 10.047 -10.201 1.00 92.81 179 ARG A O 1
ATOM 1485 N N . ALA A 1 180 ? -4.131 9.750 -8.655 1.00 92.25 180 ALA A N 1
ATOM 1486 C CA . ALA A 1 180 ? -4.772 11.043 -8.862 1.00 92.25 180 ALA A CA 1
ATOM 1487 C C . ALA A 1 180 ? -3.766 12.192 -8.663 1.00 92.25 180 ALA A C 1
ATOM 1489 O O . ALA A 1 180 ? -2.989 12.206 -7.707 1.00 92.25 180 ALA A O 1
ATOM 1490 N N . LYS A 1 181 ? -3.760 13.161 -9.588 1.00 92.06 181 LYS A N 1
ATOM 1491 C CA . LYS A 1 181 ? -2.755 14.241 -9.620 1.00 92.06 181 LYS A CA 1
ATOM 1492 C C . LYS A 1 181 ? -2.752 15.094 -8.351 1.00 92.06 181 LYS A C 1
ATOM 1494 O O . LYS A 1 181 ? -1.705 15.592 -7.952 1.00 92.06 181 LYS A O 1
ATOM 1499 N N . ASP A 1 182 ? -3.902 15.241 -7.707 1.00 92.31 182 ASP A N 1
ATOM 1500 C CA . ASP A 1 182 ? -4.063 15.976 -6.456 1.00 92.31 182 ASP A CA 1
ATOM 1501 C C . ASP A 1 182 ? -3.584 15.198 -5.219 1.00 92.31 182 ASP A C 1
ATOM 1503 O O . ASP A 1 182 ? -3.459 15.800 -4.158 1.00 92.31 182 ASP A O 1
ATOM 1507 N N . LEU A 1 183 ? -3.268 13.906 -5.330 1.00 93.50 183 LEU A N 1
ATOM 1508 C CA . LEU A 1 183 ? -2.703 13.088 -4.243 1.00 93.50 183 LEU A CA 1
ATOM 1509 C C . LEU A 1 183 ? -1.186 12.893 -4.379 1.00 93.50 183 LEU A C 1
ATOM 1511 O O . LEU A 1 183 ? -0.572 12.135 -3.634 1.00 93.50 183 LEU A O 1
ATOM 1515 N N . ARG A 1 184 ? -0.571 13.550 -5.362 1.00 93.38 184 ARG A N 1
ATOM 1516 C CA . ARG A 1 184 ? 0.858 13.447 -5.646 1.00 93.38 184 ARG A CA 1
ATOM 1517 C C . ARG A 1 184 ? 1.687 14.274 -4.672 1.00 93.38 184 ARG A C 1
ATOM 1519 O O . ARG A 1 184 ? 1.409 15.462 -4.472 1.00 93.38 184 ARG A O 1
ATOM 1526 N N . SER A 1 185 ? 2.726 13.647 -4.130 1.00 89.31 185 SER A N 1
ATOM 1527 C CA . SER A 1 185 ? 3.634 14.184 -3.117 1.00 89.31 185 SER A CA 1
ATOM 1528 C C . SER A 1 185 ? 4.186 15.558 -3.504 1.00 89.31 185 SER A C 1
ATOM 1530 O O . SER A 1 185 ? 4.724 15.751 -4.597 1.00 89.31 185 SER A O 1
ATOM 1532 N N . ARG A 1 186 ? 4.057 16.541 -2.606 1.00 88.62 186 ARG A N 1
ATOM 1533 C CA . ARG A 1 186 ? 4.501 17.919 -2.851 1.00 88.62 186 ARG A CA 1
ATOM 1534 C C . ARG A 1 186 ? 5.975 17.972 -3.248 1.00 88.62 186 ARG A C 1
ATOM 1536 O O . ARG A 1 186 ? 6.843 17.530 -2.505 1.00 88.62 186 ARG A O 1
ATOM 1543 N N . GLY A 1 187 ? 6.245 18.631 -4.373 1.00 86.56 187 GLY A N 1
ATOM 1544 C CA . GLY A 1 187 ? 7.602 18.894 -4.856 1.00 86.56 187 GLY A CA 1
ATOM 1545 C C . GLY A 1 187 ? 8.189 17.784 -5.724 1.00 86.56 187 GLY A C 1
ATOM 1546 O O . GLY A 1 187 ? 9.139 18.062 -6.456 1.00 86.56 187 GLY A O 1
ATOM 1547 N N . ASP A 1 188 ? 7.606 16.585 -5.716 1.00 91.12 188 ASP A N 1
ATOM 1548 C CA . ASP A 1 188 ? 8.022 15.516 -6.618 1.00 91.12 188 ASP A CA 1
ATOM 1549 C C . ASP A 1 188 ? 7.628 15.855 -8.066 1.00 91.12 188 ASP A C 1
ATOM 1551 O O . ASP A 1 188 ? 6.560 16.416 -8.334 1.00 91.12 188 ASP A O 1
ATOM 1555 N N . LEU A 1 189 ? 8.519 15.535 -9.003 1.00 91.81 189 LEU A N 1
ATOM 1556 C CA . LEU A 1 189 ? 8.308 15.610 -10.445 1.00 91.81 189 LEU A CA 1
ATOM 1557 C C . LEU A 1 189 ? 7.969 14.215 -10.967 1.00 91.81 189 LEU A C 1
ATOM 1559 O O . LEU A 1 189 ? 8.698 13.253 -10.720 1.00 91.81 189 LEU A O 1
ATOM 1563 N N . TYR A 1 190 ? 6.875 14.129 -11.709 1.00 91.56 190 TYR A N 1
ATOM 1564 C CA . TYR A 1 190 ? 6.355 12.888 -12.263 1.00 91.56 190 TYR A CA 1
ATOM 1565 C C . TYR A 1 190 ? 6.745 12.743 -13.731 1.00 91.56 190 TYR A C 1
ATOM 1567 O O . TYR A 1 190 ? 7.005 13.733 -14.415 1.00 91.56 190 TYR A O 1
ATOM 1575 N N . SER A 1 191 ? 6.750 11.507 -14.233 1.00 87.69 191 SER A N 1
ATOM 1576 C CA . SER A 1 191 ? 7.074 11.207 -15.639 1.00 87.69 191 SER A CA 1
ATOM 1577 C C . SER A 1 191 ? 6.198 11.931 -16.670 1.00 87.69 191 SER A C 1
ATOM 1579 O O . SER A 1 191 ? 6.638 12.145 -17.795 1.00 87.69 191 SER A O 1
ATOM 1581 N N . ASP A 1 192 ? 4.994 12.366 -16.289 1.00 89.31 192 ASP A N 1
ATOM 1582 C CA . ASP A 1 192 ? 4.119 13.200 -17.124 1.00 89.31 192 ASP A CA 1
ATOM 1583 C C . ASP A 1 192 ? 4.481 14.701 -17.104 1.00 89.31 192 ASP A C 1
ATOM 1585 O O . ASP A 1 192 ? 3.739 15.530 -17.629 1.00 89.31 192 ASP A O 1
ATOM 1589 N N . GLY A 1 193 ? 5.600 15.067 -16.474 1.00 88.94 193 GLY A N 1
ATOM 1590 C CA . GLY A 1 193 ? 6.100 16.435 -16.352 1.00 88.94 193 GLY A CA 1
ATOM 1591 C C . GLY A 1 193 ? 5.401 17.278 -15.283 1.00 88.94 193 GLY A C 1
ATOM 1592 O O . GLY A 1 193 ? 5.825 18.407 -15.025 1.00 88.94 193 GLY A O 1
ATOM 1593 N N . SER A 1 194 ? 4.350 16.766 -14.637 1.00 92.50 194 SER A N 1
ATOM 1594 C CA . SER A 1 194 ? 3.641 17.509 -13.595 1.00 92.50 194 SER A CA 1
ATOM 1595 C C . SER A 1 194 ? 4.358 17.440 -12.247 1.00 92.50 194 SER A C 1
ATOM 1597 O O . SER A 1 194 ? 5.081 16.488 -11.939 1.00 92.50 194 SER A O 1
ATOM 1599 N N . ARG A 1 195 ? 4.140 18.468 -11.422 1.00 92.50 195 ARG A N 1
ATOM 1600 C CA . ARG A 1 195 ? 4.621 18.509 -10.040 1.00 92.50 195 ARG A CA 1
ATOM 1601 C C . ARG A 1 195 ? 3.505 18.130 -9.084 1.00 92.50 195 ARG A C 1
ATOM 1603 O O . ARG A 1 195 ? 2.386 18.629 -9.212 1.00 92.50 195 ARG A O 1
ATOM 1610 N N . GLY A 1 196 ? 3.826 17.295 -8.104 1.00 91.56 196 GLY A N 1
ATOM 1611 C CA . GLY A 1 196 ? 2.923 17.027 -6.997 1.00 91.56 196 GLY A CA 1
ATOM 1612 C C . GLY A 1 196 ? 2.759 18.259 -6.110 1.00 91.56 196 GLY A C 1
ATOM 1613 O O . GLY A 1 196 ? 3.676 19.073 -5.942 1.00 91.56 196 GLY A O 1
ATOM 1614 N N . THR A 1 197 ? 1.567 18.407 -5.544 1.00 91.56 197 THR A N 1
ATOM 1615 C CA . THR A 1 197 ? 1.183 19.558 -4.712 1.00 91.56 197 THR A CA 1
ATOM 1616 C C . THR A 1 197 ? 0.778 19.152 -3.301 1.00 91.56 197 THR A C 1
ATOM 1618 O O . THR A 1 197 ? 0.618 20.020 -2.444 1.00 91.56 197 THR A O 1
ATOM 1621 N N . PHE A 1 198 ? 0.626 17.854 -3.034 1.00 91.75 198 PHE A N 1
ATOM 1622 C CA . PHE A 1 198 ? 0.034 17.373 -1.799 1.00 91.75 198 PHE A CA 1
ATOM 1623 C C . PHE A 1 198 ? 1.052 17.316 -0.661 1.00 91.75 198 PHE A C 1
ATOM 1625 O O . PHE A 1 198 ? 1.987 16.514 -0.663 1.00 91.75 198 PHE A O 1
ATOM 1632 N N . GLY A 1 199 ? 0.893 18.209 0.313 1.00 90.56 199 GLY A N 1
ATOM 1633 C CA . GLY A 1 199 ? 1.730 18.259 1.506 1.00 90.56 199 GLY A CA 1
ATOM 1634 C C . GLY A 1 199 ? 1.245 17.292 2.580 1.00 90.56 199 GLY A C 1
ATOM 1635 O O . GLY A 1 199 ? 0.792 17.773 3.614 1.00 90.56 199 GLY A O 1
ATOM 1636 N N . VAL A 1 200 ? 1.358 15.975 2.343 1.00 89.38 200 VAL A N 1
ATOM 1637 C CA . VAL A 1 200 ? 0.900 14.895 3.252 1.00 89.38 200 VAL A CA 1
ATOM 1638 C C . VAL A 1 200 ? 1.249 15.212 4.704 1.00 89.38 200 VAL A C 1
ATOM 1640 O O . VAL A 1 200 ? 0.352 15.395 5.511 1.00 89.38 200 VAL A O 1
ATOM 1643 N N . LEU A 1 201 ? 2.536 15.413 5.008 1.00 87.44 201 LEU A N 1
ATOM 1644 C CA . LEU A 1 201 ? 3.017 15.661 6.374 1.00 87.44 201 LEU A CA 1
ATOM 1645 C C . LEU A 1 201 ? 2.436 16.934 7.010 1.00 87.44 201 LEU A C 1
ATOM 1647 O O . LEU A 1 201 ? 2.254 17.007 8.222 1.00 87.44 201 LEU A O 1
ATOM 1651 N N . THR A 1 202 ? 2.178 17.973 6.208 1.00 89.06 202 THR A N 1
ATOM 1652 C CA . THR A 1 202 ? 1.589 19.226 6.704 1.00 89.06 202 THR A CA 1
ATOM 1653 C C . THR A 1 202 ? 0.123 19.025 7.059 1.00 89.06 202 THR A C 1
ATOM 1655 O O . THR A 1 202 ? -0.296 19.423 8.144 1.00 89.06 202 THR A O 1
ATOM 1658 N N . ILE A 1 203 ? -0.628 18.394 6.158 1.00 89.88 203 ILE A N 1
ATOM 1659 C CA . ILE A 1 203 ? -2.055 18.139 6.339 1.00 89.88 203 ILE A CA 1
ATOM 1660 C C . ILE A 1 203 ? -2.261 17.127 7.457 1.00 89.88 203 ILE A C 1
ATOM 1662 O O . ILE A 1 203 ? -3.046 17.384 8.359 1.00 89.88 203 ILE A O 1
ATOM 1666 N N . GLU A 1 204 ? -1.489 16.044 7.479 1.00 88.69 204 GLU A N 1
ATOM 1667 C CA . GLU A 1 204 ? -1.469 15.075 8.570 1.00 88.69 204 GLU A CA 1
ATOM 1668 C C . GLU A 1 204 ? -1.300 15.790 9.915 1.00 88.69 204 GLU A C 1
ATOM 1670 O O . GLU A 1 204 ? -2.189 15.707 10.759 1.00 88.69 204 GLU A O 1
ATOM 1675 N N . ALA A 1 205 ? -0.253 16.610 10.079 1.00 85.94 205 ALA A N 1
ATOM 1676 C CA . ALA A 1 205 ? -0.024 17.371 11.308 1.00 85.94 205 ALA A CA 1
ATOM 1677 C C . ALA A 1 205 ? -1.190 18.309 11.684 1.00 85.94 205 ALA A C 1
ATOM 1679 O O . ALA A 1 205 ? -1.442 18.528 12.872 1.00 85.94 205 ALA A O 1
ATOM 1680 N N . GLN A 1 206 ? -1.903 18.879 10.708 1.00 88.25 206 GLN A N 1
ATOM 1681 C CA . GLN A 1 206 ? -3.111 19.673 10.957 1.00 88.25 206 GLN A CA 1
ATOM 1682 C C . GLN A 1 206 ? -4.289 18.796 11.395 1.00 88.25 206 GLN A C 1
ATOM 1684 O O . GLN A 1 206 ? -4.987 19.167 12.340 1.00 88.25 206 GLN A O 1
ATOM 1689 N N . VAL A 1 207 ? -4.477 17.627 10.774 1.00 85.94 207 VAL A N 1
ATOM 1690 C CA . VAL A 1 207 ? -5.510 16.644 11.131 1.00 85.94 207 VAL A CA 1
ATOM 1691 C C . VAL A 1 207 ? -5.309 16.156 12.563 1.00 85.94 207 VAL A C 1
ATOM 1693 O O . VAL A 1 207 ? -6.269 16.136 13.331 1.00 85.94 207 VAL A O 1
ATOM 1696 N N . VAL A 1 208 ? -4.072 15.834 12.957 1.00 81.12 208 VAL A N 1
ATOM 1697 C CA . VAL A 1 208 ? -3.742 15.432 14.338 1.00 81.12 208 VAL A CA 1
ATOM 1698 C C . VAL A 1 208 ? -4.117 16.514 15.343 1.00 81.12 208 VAL A C 1
ATOM 1700 O O . VAL A 1 208 ? -4.641 16.231 16.412 1.00 81.12 208 VAL A O 1
ATOM 1703 N N . ARG A 1 209 ? -3.846 17.776 15.002 1.00 83.75 209 ARG A N 1
ATOM 1704 C CA . ARG A 1 209 ? -4.087 18.924 15.885 1.00 83.75 209 ARG A CA 1
ATOM 1705 C C . ARG A 1 209 ? -5.547 19.382 15.900 1.00 83.75 209 ARG A C 1
ATOM 1707 O O . ARG A 1 209 ? -5.829 20.390 16.542 1.00 83.75 209 ARG A O 1
ATOM 1714 N N . GLY A 1 210 ? -6.441 18.717 15.162 1.00 84.88 210 GLY A N 1
ATOM 1715 C CA . GLY A 1 210 ? -7.832 19.149 14.995 1.00 84.88 210 GLY A CA 1
ATOM 1716 C C . GLY A 1 210 ? -7.967 20.504 14.290 1.00 84.88 210 GLY A C 1
ATOM 1717 O O . GLY A 1 210 ? -8.912 21.237 14.551 1.00 84.88 210 GLY A O 1
ATOM 1718 N N . LYS A 1 211 ? -6.990 20.871 13.448 1.00 88.62 211 LYS A N 1
ATOM 1719 C CA . LYS A 1 211 ? -6.919 22.165 12.742 1.00 88.62 211 LYS A CA 1
ATOM 1720 C C . LYS A 1 211 ? -7.114 22.057 11.230 1.00 88.62 211 LYS A C 1
ATOM 1722 O O . LYS A 1 211 ? -7.077 23.081 10.558 1.00 88.62 211 LYS A O 1
ATOM 1727 N N . ALA A 1 212 ? -7.228 20.845 10.695 1.00 89.31 212 ALA A N 1
ATOM 1728 C CA . ALA A 1 212 ? -7.458 20.639 9.272 1.00 89.31 212 ALA A CA 1
ATOM 1729 C C . ALA A 1 212 ? -8.919 20.922 8.920 1.00 89.31 212 ALA A C 1
ATOM 1731 O O . ALA A 1 212 ? -9.824 20.449 9.612 1.00 89.31 212 ALA A O 1
ATOM 1732 N N . GLU A 1 213 ? -9.127 21.640 7.821 1.00 92.94 213 GLU A N 1
ATOM 1733 C CA . GLU A 1 213 ? -10.442 21.802 7.207 1.00 92.94 213 GLU A CA 1
ATOM 1734 C C . GLU A 1 213 ? -10.974 20.445 6.715 1.00 92.94 213 GLU A C 1
ATOM 1736 O O . GLU A 1 213 ? -10.197 19.528 6.430 1.00 92.94 213 GLU A O 1
ATOM 1741 N N . ASP A 1 214 ? -12.294 20.311 6.577 1.00 92.19 214 ASP A N 1
ATOM 1742 C CA . ASP A 1 214 ? -12.927 19.058 6.136 1.00 92.19 214 ASP A CA 1
ATOM 1743 C C . ASP A 1 214 ? -12.377 18.584 4.781 1.00 92.19 214 ASP A C 1
ATOM 1745 O O . ASP A 1 214 ? -12.082 17.404 4.597 1.00 92.19 214 ASP A O 1
ATOM 1749 N N . GLY A 1 215 ? -12.129 19.518 3.855 1.00 93.69 215 GLY A N 1
ATOM 1750 C CA . GLY A 1 215 ? -11.534 19.207 2.554 1.00 93.69 215 GLY A CA 1
ATOM 1751 C C . GLY A 1 215 ? -10.114 18.637 2.645 1.00 93.69 215 GLY A C 1
ATOM 1752 O O . GLY A 1 215 ? -9.753 17.754 1.864 1.00 93.69 215 GLY A O 1
ATOM 1753 N N . ASP A 1 216 ? -9.314 19.090 3.612 1.00 92.25 216 ASP A N 1
ATOM 1754 C CA . ASP A 1 216 ? -7.967 18.566 3.853 1.00 92.25 216 ASP A CA 1
ATOM 1755 C C . ASP A 1 216 ? -8.016 17.177 4.503 1.00 92.25 216 ASP A C 1
ATOM 1757 O O . ASP A 1 216 ? -7.242 16.291 4.127 1.00 92.25 216 ASP A O 1
ATOM 1761 N N . GLN A 1 217 ? -8.962 16.954 5.422 1.00 92.12 217 GLN A N 1
ATOM 1762 C CA . GLN A 1 217 ? -9.215 15.637 6.013 1.00 92.12 217 GLN A CA 1
ATOM 1763 C C . GLN A 1 217 ? -9.634 14.617 4.950 1.00 92.12 217 GLN A C 1
ATOM 1765 O O . GLN A 1 217 ? -9.061 13.526 4.882 1.00 92.12 217 GLN A O 1
ATOM 1770 N N . ASP A 1 218 ? -10.571 14.983 4.076 1.00 94.25 218 ASP A N 1
ATOM 1771 C CA . ASP A 1 218 ? -11.026 14.132 2.976 1.00 94.25 218 ASP A CA 1
ATOM 1772 C C . ASP A 1 218 ? -9.903 13.830 1.984 1.00 94.25 218 ASP A C 1
ATOM 1774 O O . ASP A 1 218 ? -9.751 12.694 1.518 1.00 94.25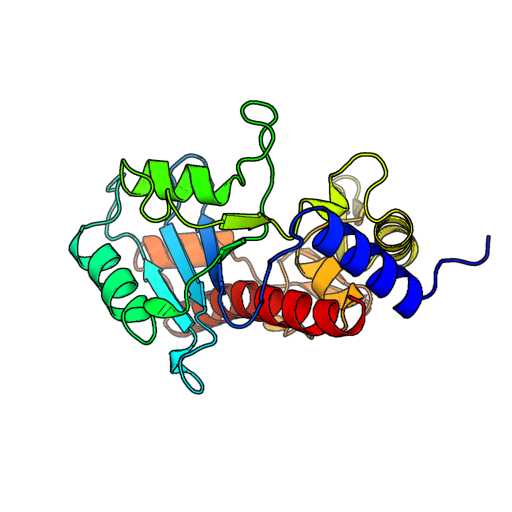 218 ASP A O 1
ATOM 1778 N N . ARG A 1 219 ? -9.070 14.828 1.673 1.00 94.19 219 ARG A N 1
ATOM 1779 C CA . ARG A 1 219 ? -7.926 14.650 0.776 1.00 94.19 219 ARG A CA 1
ATOM 1780 C C . ARG A 1 219 ? -6.858 13.741 1.387 1.00 94.19 219 ARG A C 1
ATOM 1782 O O . ARG A 1 219 ? -6.335 12.886 0.673 1.00 94.19 219 ARG A O 1
ATOM 1789 N N . LEU A 1 220 ? -6.581 13.858 2.688 1.00 94.50 220 LEU A N 1
ATOM 1790 C CA . LEU A 1 220 ? -5.691 12.938 3.405 1.00 94.50 220 LEU A CA 1
ATOM 1791 C C . LEU A 1 220 ? -6.250 11.518 3.424 1.00 94.50 220 LEU A C 1
ATOM 1793 O O . LEU A 1 220 ? -5.539 10.579 3.085 1.00 94.50 220 LEU A O 1
ATOM 1797 N N . LYS A 1 221 ? -7.540 11.354 3.720 1.00 95.38 221 LYS A N 1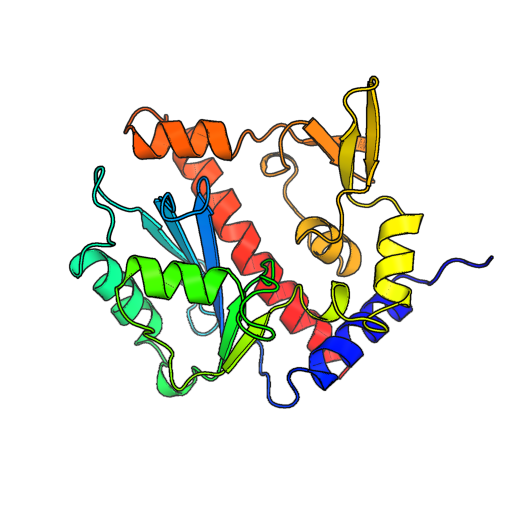
ATOM 1798 C CA . LYS A 1 221 ? -8.196 10.044 3.692 1.00 95.38 221 LYS A CA 1
ATOM 1799 C C . LYS A 1 221 ? -8.124 9.398 2.307 1.00 95.38 221 LYS A C 1
ATOM 1801 O O . LYS A 1 221 ? -7.882 8.198 2.199 1.00 95.38 221 LYS A O 1
ATOM 1806 N N . ARG A 1 222 ? -8.304 10.180 1.237 1.00 96.62 222 ARG A N 1
ATOM 1807 C CA . ARG A 1 222 ? -8.128 9.713 -0.148 1.00 96.62 222 ARG A CA 1
ATOM 1808 C C . ARG A 1 222 ? -6.690 9.293 -0.448 1.00 96.62 222 ARG A C 1
ATOM 1810 O O . ARG A 1 222 ? -6.509 8.302 -1.145 1.00 96.62 222 ARG A O 1
ATOM 1817 N N . TYR A 1 223 ? -5.701 10.027 0.057 1.00 96.31 223 TYR A N 1
ATOM 1818 C CA . TYR A 1 223 ? -4.288 9.666 -0.064 1.00 96.31 223 TYR A CA 1
ATOM 1819 C C . TYR A 1 223 ? -3.993 8.332 0.634 1.00 96.31 223 TYR A C 1
ATOM 1821 O O . TYR A 1 223 ? -3.581 7.386 -0.027 1.00 96.31 223 TYR A O 1
ATOM 1829 N N . CYS A 1 224 ? -4.340 8.220 1.918 1.00 96.31 224 CYS A N 1
ATOM 1830 C CA . CYS A 1 224 ? -4.237 6.995 2.713 1.00 96.31 224 CYS A CA 1
ATOM 1831 C C . CYS A 1 224 ? -4.877 5.789 2.014 1.00 96.31 224 CYS A C 1
ATOM 1833 O O . CYS A 1 224 ? -4.314 4.699 1.941 1.00 96.31 224 CYS A O 1
ATOM 1835 N N . ARG A 1 225 ? -6.079 5.997 1.467 1.00 97.50 225 ARG A N 1
ATOM 1836 C CA . ARG A 1 225 ? -6.813 4.980 0.718 1.00 97.50 225 ARG A CA 1
ATOM 1837 C C . ARG A 1 225 ? -6.096 4.571 -0.562 1.00 97.50 225 ARG A C 1
ATOM 1839 O O . ARG A 1 225 ? -6.039 3.379 -0.851 1.00 97.50 225 ARG A O 1
ATOM 1846 N N . GLN A 1 226 ? -5.577 5.537 -1.318 1.00 97.38 226 GLN A N 1
ATOM 1847 C CA . GLN A 1 226 ? -4.838 5.273 -2.548 1.00 97.38 226 GLN A CA 1
ATOM 1848 C C . GLN A 1 226 ? -3.639 4.364 -2.274 1.00 97.38 226 GLN A C 1
ATOM 1850 O O . GLN A 1 226 ? -3.426 3.437 -3.045 1.00 97.38 226 GLN A O 1
ATOM 1855 N N . ASP A 1 227 ? -2.895 4.578 -1.190 1.00 97.19 227 ASP A N 1
ATOM 1856 C CA . ASP A 1 227 ? -1.675 3.813 -0.910 1.00 97.19 227 ASP A CA 1
ATOM 1857 C C . ASP A 1 227 ? -1.987 2.320 -0.686 1.00 97.19 227 ASP A C 1
ATOM 1859 O O . ASP A 1 227 ? -1.439 1.449 -1.374 1.00 97.19 227 ASP A O 1
ATOM 1863 N N . VAL A 1 228 ? -2.968 2.004 0.166 1.00 98.31 228 VAL A N 1
ATOM 1864 C CA . VAL A 1 228 ? -3.394 0.611 0.405 1.00 98.31 228 VAL A CA 1
ATOM 1865 C C . VAL A 1 228 ? -4.127 -0.028 -0.784 1.00 98.31 228 VAL A C 1
ATOM 1867 O O . VAL A 1 228 ? -3.931 -1.215 -1.060 1.00 98.31 228 VAL A O 1
ATOM 1870 N N . GLU A 1 229 ? -4.915 0.738 -1.548 1.00 98.19 229 GLU A N 1
ATOM 1871 C CA . GLU A 1 229 ? -5.557 0.253 -2.781 1.00 98.19 229 GLU A CA 1
ATOM 1872 C C . GLU A 1 229 ? -4.534 -0.030 -3.886 1.00 98.19 229 GLU A C 1
ATOM 1874 O O . GLU A 1 229 ? -4.629 -1.046 -4.582 1.00 98.19 229 GLU A O 1
ATOM 1879 N N . SER A 1 230 ? -3.520 0.824 -4.024 1.00 98.38 230 SER A N 1
ATOM 1880 C CA . SER A 1 230 ? -2.427 0.640 -4.973 1.00 98.38 230 SER A CA 1
ATOM 1881 C C . SER A 1 230 ? -1.642 -0.628 -4.674 1.00 98.38 230 SER A C 1
ATOM 1883 O O . SER A 1 230 ? -1.363 -1.398 -5.596 1.00 98.38 230 SER A O 1
ATOM 1885 N N . MET A 1 231 ? -1.337 -0.904 -3.401 1.00 98.69 231 MET A N 1
ATOM 1886 C CA . MET A 1 231 ? -0.695 -2.161 -3.011 1.00 98.69 231 MET A CA 1
ATOM 1887 C C . MET A 1 231 ? -1.525 -3.384 -3.426 1.00 98.69 231 MET A C 1
ATOM 1889 O O . MET A 1 231 ? -0.974 -4.336 -3.993 1.00 98.69 231 MET A O 1
ATOM 1893 N N . PHE A 1 232 ? -2.844 -3.354 -3.209 1.00 98.56 232 PHE A N 1
ATOM 1894 C CA . PHE A 1 232 ? -3.738 -4.418 -3.668 1.00 98.56 232 PHE A CA 1
ATOM 1895 C C . PHE A 1 232 ? -3.720 -4.567 -5.189 1.00 98.56 232 PHE A C 1
ATOM 1897 O O . PHE A 1 232 ? -3.542 -5.676 -5.696 1.00 98.56 232 PHE A O 1
ATOM 1904 N N . GLU A 1 233 ? -3.845 -3.470 -5.933 1.00 9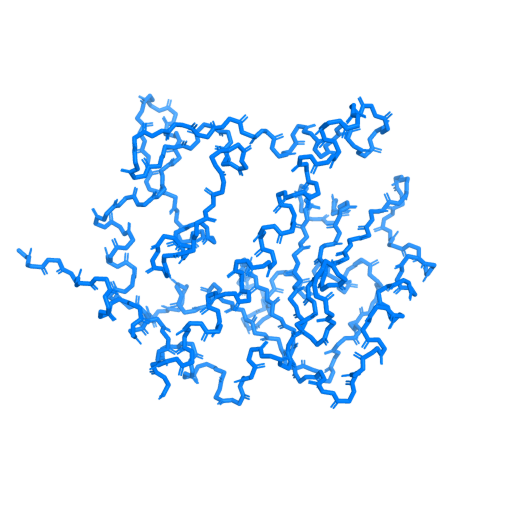8.50 233 GLU A N 1
ATOM 1905 C CA . GLU A 1 233 ? -3.859 -3.505 -7.393 1.00 98.50 233 GLU A CA 1
ATOM 1906 C C . GLU A 1 233 ? -2.535 -4.002 -7.986 1.00 98.50 233 GLU A C 1
ATOM 1908 O O . GLU A 1 233 ? -2.547 -4.822 -8.908 1.00 98.50 233 GLU A O 1
ATOM 1913 N N . ILE A 1 234 ? -1.394 -3.588 -7.432 1.00 98.50 234 ILE A N 1
ATOM 1914 C CA . ILE A 1 234 ? -0.068 -4.091 -7.814 1.00 98.50 234 ILE A CA 1
ATOM 1915 C C . ILE A 1 234 ? 0.016 -5.600 -7.559 1.00 98.50 234 ILE A C 1
ATOM 1917 O O . ILE A 1 234 ? 0.354 -6.368 -8.467 1.00 98.50 234 ILE A O 1
ATOM 1921 N N . ALA A 1 235 ? -0.342 -6.051 -6.353 1.00 98.31 235 ALA A N 1
ATOM 1922 C CA . ALA A 1 235 ? -0.307 -7.462 -5.978 1.00 98.31 235 ALA A CA 1
ATOM 1923 C C . ALA A 1 235 ? -1.234 -8.314 -6.865 1.00 98.31 235 ALA A C 1
ATOM 1925 O O . ALA A 1 235 ? -0.841 -9.370 -7.371 1.00 98.31 235 ALA A O 1
ATOM 1926 N N . ARG A 1 236 ? -2.450 -7.826 -7.132 1.00 97.94 236 ARG A N 1
ATOM 1927 C CA . ARG A 1 236 ? -3.427 -8.462 -8.023 1.00 97.94 236 ARG A CA 1
ATOM 1928 C C . ARG A 1 236 ? -2.910 -8.551 -9.457 1.00 97.94 236 ARG A C 1
ATOM 1930 O O . ARG A 1 236 ? -3.088 -9.581 -10.104 1.00 97.94 236 ARG A O 1
ATOM 1937 N N . ARG A 1 237 ? -2.253 -7.506 -9.971 1.00 98.00 237 ARG A N 1
ATOM 1938 C CA . ARG A 1 237 ? -1.657 -7.507 -11.319 1.00 98.00 237 ARG A CA 1
ATOM 1939 C C . ARG A 1 237 ? -0.448 -8.434 -11.412 1.00 98.00 237 ARG A C 1
ATOM 1941 O O . ARG A 1 237 ? -0.279 -9.066 -12.452 1.00 98.00 237 ARG A O 1
ATOM 1948 N N . CYS A 1 238 ? 0.324 -8.595 -10.335 1.00 97.50 238 CYS A N 1
ATOM 1949 C CA . CYS A 1 238 ? 1.413 -9.572 -10.280 1.00 97.50 238 CYS A CA 1
ATOM 1950 C C . CYS A 1 238 ? 0.926 -11.006 -10.536 1.00 97.50 238 CYS A C 1
ATOM 1952 O O . CYS A 1 238 ? 1.631 -11.738 -11.226 1.00 97.50 238 CYS A O 1
ATOM 1954 N N . LYS A 1 239 ? -0.285 -11.388 -10.082 1.00 93.62 239 LYS A N 1
ATOM 1955 C CA . LYS A 1 239 ? -0.858 -12.736 -10.310 1.00 93.62 239 LYS A CA 1
ATOM 1956 C C . LYS A 1 239 ? -0.870 -13.162 -11.777 1.00 93.62 239 LYS A C 1
ATOM 1958 O O . LYS A 1 239 ? -0.805 -14.352 -12.050 1.00 93.62 239 LYS A O 1
ATOM 1963 N N . LYS A 1 240 ? -0.949 -12.214 -12.719 1.00 92.75 240 LYS A N 1
ATOM 1964 C CA . LYS A 1 240 ? -0.938 -12.502 -14.165 1.00 92.75 240 LYS A CA 1
ATOM 1965 C C . LYS A 1 240 ? 0.381 -13.113 -14.655 1.00 92.75 240 LYS A C 1
ATOM 1967 O O . LYS A 1 240 ? 0.433 -13.617 -15.771 1.00 92.75 240 LYS A O 1
ATOM 1972 N N . TYR A 1 241 ? 1.442 -13.009 -13.859 1.00 90.88 241 TYR A N 1
ATOM 1973 C CA . TYR A 1 241 ? 2.809 -13.377 -14.224 1.00 90.88 241 TYR A CA 1
ATOM 1974 C C . TYR A 1 241 ? 3.393 -14.492 -13.349 1.00 90.88 241 TYR A C 1
ATOM 1976 O O . TYR A 1 241 ? 4.605 -14.719 -13.400 1.00 90.88 241 TYR A O 1
ATOM 1984 N N . TRP A 1 242 ? 2.560 -15.107 -12.510 1.00 86.19 242 TRP A N 1
ATOM 1985 C CA . TRP A 1 242 ? 2.957 -16.186 -11.611 1.00 86.19 242 TRP A CA 1
ATOM 1986 C C . TRP A 1 242 ? 3.040 -17.527 -12.322 1.00 86.19 242 TRP A C 1
ATOM 1988 O O . TRP A 1 242 ? 2.265 -17.733 -13.280 1.00 86.19 242 TRP A O 1
#

Secondary structure (DSSP, 8-state):
--PPPHHHHHHHHHHHHHHH-TT--GGGEEEEEEEESSTT-EEEEEEE-TTS-GGGGEEEEE--TT-SS--HHHHHHHHHHHHTTGGG--EEEE-----TTSTT--HHHHHHHHHHSS-TTTTSEEEETTHHHHSTTSSHHHHHHHHHHT-EEEEETTTEEEEPPS-HHHHHHHHTPPPPGGGSBTTPEETTSPBP-B-HHHHHHHHHTT---HHHHHHHHHHHHHHHHHHHHHHHHHGGG-

Solvent-accessible surface area (backbone atoms only — not comparable to full-atom values): 13506 Å² total; per-residue (Å²): 131,85,74,63,51,63,71,58,14,46,35,37,32,23,43,35,42,40,70,78,42,75,83,69,48,60,70,29,25,40,22,43,46,73,48,57,85,48,96,73,48,59,41,34,44,28,38,25,37,66,77,46,63,81,78,67,21,54,52,70,46,64,55,70,75,92,59,71,49,61,55,69,71,59,51,47,54,52,51,60,62,46,56,65,65,47,94,50,61,55,30,40,34,36,74,49,63,63,52,88,89,45,86,85,51,43,45,61,60,53,50,48,20,66,31,65,76,46,64,95,52,79,92,43,46,78,44,50,72,33,48,29,73,66,40,89,91,30,16,59,46,30,55,48,37,44,62,76,60,38,45,36,21,32,70,34,100,86,81,49,72,38,69,52,77,84,40,71,68,38,50,28,59,58,65,72,48,88,75,59,68,79,62,26,53,49,62,27,38,36,62,87,74,48,67,20,70,27,52,60,73,61,48,49,56,25,49,74,70,74,67,45,52,70,70,50,49,53,50,48,52,50,39,50,47,45,56,29,49,47,52,47,51,48,48,53,57,30,60,80,47,107

Nearest PDB structures (foldseek):
  2qkk-assembly4_N  TM=3.728E-01  e=1.485E+00  Homo sapiens
  4ld0-assembly1_B  TM=3.668E-01  e=5.454E+00  Thermus thermophilus HB8

Radius of gyration: 17.79 Å; Cα contacts (8 Å, |Δi|>4): 394; chains: 1; bounding box: 39×42×49 Å